Protein AF-A0A1Y1VIS2-F1 (afdb_monomer_lite)

Sequence (230 aa):
MNKYKNKSQNYINIDKCIFNKNSANVFGGAIYSTLKNNTLSNTKFLFNHALNAGGILYLYYDEFENIENSKYLYEFNVYKSNNTAGSFGNNYTSNPSQVLIENENINNISVKSGICNITELKLYSFPNRIFSLNFFMDLTKYNNIYFKNNNITVKIKECDKSEISITNYGIPHCEKPICDCTKYNETNVICSKGQNNINNYKENKCVCINGYNGETCNDMIIYDIRYLLK

Foldseek 3Di:
DDDPDPPPQDEAEAEQEEAEQAEEAAFAQAEEDQHADYEYENYEYYQGEYAADASHYEHEDDLPDDPVRDHDYHYYNYHYYNAQYHAAYRHYAYPAAAAADADDDDPDDDGRGDHYDHPDDDDFDAAQDKDKQAADDDCVPPDRHDDPCRIDIDHGHDEDPQWAFDADPNTTDTDHADADLVQADPVFWDWGAAPDSDRDRVRIDIDGHPQFDDPHRPHGDDDDCVVVPD

Organism: NCBI:txid1754191

Secondary structure (DSSP, 8-state):
------------EEES-EEES-EESSB-SSEEE--SSEEEES-EEES-EESSB-SSEEE---TTS-GGG---EEEES-EEES-EESSS-SSEEES--------SS-S----SS-------------SSEEEEEE-----TT-SS------EEEEEEPPPPTTSEEEEETTEEEEEPPP---TTS-TTSEEEE--SSS--STTTSEEEEPTTEESTTS-EE----GGGS--

Structure (mmCIF, N/CA/C/O backbone):
data_AF-A0A1Y1VIS2-F1
#
_entry.id   AF-A0A1Y1VIS2-F1
#
loop_
_atom_site.group_PDB
_atom_site.id
_atom_site.type_symbol
_atom_site.label_atom_id
_atom_site.label_alt_id
_atom_site.label_comp_id
_atom_site.label_asym_id
_atom_site.label_entity_id
_atom_site.label_seq_id
_atom_site.pdbx_PDB_ins_code
_atom_site.Cartn_x
_atom_site.Cartn_y
_atom_site.Cartn_z
_atom_site.occupancy
_atom_site.B_iso_or_equiv
_atom_site.auth_seq_id
_atom_site.auth_comp_id
_atom_site.auth_asym_id
_atom_site.auth_atom_id
_atom_site.pdbx_PDB_model_num
ATOM 1 N N . MET A 1 1 ? 9.639 42.257 -27.226 1.00 35.62 1 MET A N 1
ATOM 2 C CA . MET A 1 1 ? 9.290 41.207 -28.209 1.00 35.62 1 MET A CA 1
ATOM 3 C C . MET A 1 1 ? 9.592 39.856 -27.561 1.00 35.62 1 MET A C 1
ATOM 5 O O . MET A 1 1 ? 10.743 39.445 -27.514 1.00 35.62 1 MET A O 1
ATOM 9 N N . ASN A 1 2 ? 8.582 39.251 -26.926 1.00 35.72 2 ASN A N 1
ATOM 10 C CA . ASN A 1 2 ? 8.707 38.007 -26.157 1.00 35.72 2 ASN A CA 1
ATOM 11 C C . ASN A 1 2 ? 9.053 36.834 -27.076 1.00 35.72 2 ASN A C 1
ATOM 13 O O . ASN A 1 2 ? 8.327 36.565 -28.030 1.00 35.72 2 ASN A O 1
ATOM 17 N N . LYS A 1 3 ? 10.128 36.108 -26.764 1.00 40.56 3 LYS A N 1
ATOM 18 C CA . LYS A 1 3 ? 10.499 34.863 -27.448 1.00 40.56 3 LYS A CA 1
ATOM 19 C C . LYS A 1 3 ? 10.641 33.722 -26.438 1.00 40.56 3 LYS A C 1
ATOM 21 O O . LYS A 1 3 ? 11.640 33.012 -26.420 1.00 40.56 3 LYS A O 1
ATOM 26 N N . TYR A 1 4 ? 9.615 33.528 -25.610 1.00 45.12 4 TYR A N 1
ATOM 27 C CA . TYR A 1 4 ? 9.403 32.246 -24.942 1.00 45.12 4 TYR A CA 1
ATOM 28 C C . TYR A 1 4 ? 8.895 31.265 -26.000 1.00 45.12 4 TYR A C 1
ATOM 30 O O . TYR A 1 4 ? 7.706 31.196 -26.299 1.00 45.12 4 TYR A O 1
ATOM 38 N N . LYS A 1 5 ? 9.822 30.545 -26.637 1.00 42.88 5 LYS A N 1
ATOM 39 C CA . LYS A 1 5 ? 9.479 29.331 -27.380 1.00 42.88 5 LYS A CA 1
ATOM 40 C C . LYS A 1 5 ? 8.848 28.363 -26.377 1.00 42.88 5 LYS A C 1
ATOM 42 O O . LYS A 1 5 ? 9.546 27.887 -25.485 1.00 42.88 5 LYS A O 1
ATOM 47 N N . ASN A 1 6 ? 7.555 28.078 -26.534 1.00 43.03 6 ASN A N 1
ATOM 48 C CA . ASN A 1 6 ? 6.906 26.919 -25.927 1.00 43.03 6 ASN A CA 1
ATOM 49 C C . ASN A 1 6 ? 7.758 25.684 -26.241 1.00 43.03 6 ASN A C 1
ATOM 51 O O . ASN A 1 6 ? 7.819 25.240 -27.388 1.00 43.03 6 ASN A O 1
ATOM 55 N N . LYS A 1 7 ? 8.464 25.163 -25.236 1.00 48.06 7 LYS A N 1
ATOM 56 C CA . LYS A 1 7 ? 9.132 23.866 -25.324 1.00 48.06 7 LYS A CA 1
ATOM 57 C C . LYS A 1 7 ? 8.001 22.846 -25.443 1.00 48.06 7 LYS A C 1
ATOM 59 O O . LYS A 1 7 ? 7.231 22.693 -24.499 1.00 48.06 7 LYS A O 1
ATOM 64 N N . SER A 1 8 ? 7.837 22.228 -26.611 1.00 52.25 8 SER A N 1
ATOM 65 C CA . SER A 1 8 ? 6.853 21.164 -26.795 1.00 52.25 8 SER A CA 1
ATOM 66 C C . SER A 1 8 ? 7.101 20.090 -25.734 1.00 52.25 8 SER A C 1
ATOM 68 O O . SER A 1 8 ? 8.206 19.555 -25.623 1.00 52.25 8 SER A O 1
ATOM 70 N N . GLN A 1 9 ? 6.103 19.810 -24.898 1.00 59.16 9 GLN A N 1
ATOM 71 C CA . GLN A 1 9 ? 6.129 18.620 -24.058 1.00 59.16 9 GLN A CA 1
ATOM 72 C C . GLN A 1 9 ? 6.021 17.424 -25.005 1.00 59.16 9 GLN A C 1
ATOM 74 O O . GLN A 1 9 ? 4.966 17.190 -25.586 1.00 59.16 9 GLN A O 1
ATOM 79 N N . ASN A 1 10 ? 7.127 16.716 -25.224 1.00 69.62 10 ASN A N 1
ATOM 80 C CA . ASN A 1 10 ? 7.131 15.529 -26.068 1.00 69.62 10 ASN A CA 1
ATOM 81 C C . ASN A 1 10 ? 6.657 14.337 -25.224 1.00 69.62 10 ASN A C 1
ATOM 83 O O . ASN A 1 10 ? 7.393 13.882 -24.345 1.00 69.62 10 ASN A O 1
ATOM 87 N N . TYR A 1 11 ? 5.441 13.866 -25.503 1.00 77.31 11 TYR A N 1
ATOM 88 C CA . TYR A 1 11 ? 4.818 12.689 -24.898 1.00 77.31 11 TYR A CA 1
ATOM 89 C C . TYR A 1 11 ? 4.307 11.730 -25.972 1.00 77.31 11 TYR A C 1
ATOM 91 O O . TYR A 1 11 ? 4.032 12.134 -27.102 1.00 77.31 11 TYR A O 1
ATOM 99 N N . ILE A 1 12 ? 4.168 10.455 -25.613 1.00 80.88 12 ILE A N 1
ATOM 100 C CA . ILE A 1 12 ? 3.443 9.466 -26.413 1.00 80.88 12 ILE A CA 1
ATOM 101 C C . ILE A 1 12 ? 2.037 9.328 -25.841 1.00 80.88 12 ILE A C 1
ATOM 103 O O . ILE A 1 12 ? 1.896 9.055 -24.654 1.00 80.88 12 ILE A O 1
ATOM 107 N N . ASN A 1 13 ? 1.016 9.466 -26.686 1.00 87.56 13 ASN A N 1
ATOM 108 C CA . ASN A 1 13 ? -0.357 9.103 -26.352 1.00 87.56 13 ASN A CA 1
ATOM 109 C C . ASN A 1 13 ? -0.831 7.991 -27.290 1.00 87.56 13 ASN A C 1
ATOM 111 O O . ASN A 1 13 ? -0.906 8.196 -28.500 1.00 87.56 13 ASN A O 1
ATOM 115 N N . ILE A 1 14 ? -1.121 6.819 -26.734 1.00 88.62 14 ILE A N 1
ATOM 116 C CA . ILE A 1 14 ? -1.604 5.650 -27.470 1.00 88.62 14 ILE A CA 1
ATOM 117 C C . ILE A 1 14 ? -3.003 5.337 -26.960 1.00 88.62 14 ILE A C 1
ATOM 119 O O . ILE A 1 14 ? -3.159 4.919 -25.817 1.00 88.62 14 ILE A O 1
ATOM 123 N N . ASP A 1 15 ? -4.006 5.506 -27.817 1.00 95.25 15 ASP A N 1
ATOM 124 C CA . ASP A 1 15 ? -5.397 5.166 -27.525 1.00 95.25 15 ASP A CA 1
ATOM 125 C C . ASP A 1 15 ? -5.901 4.107 -28.512 1.00 95.25 15 ASP A C 1
ATOM 127 O O . ASP A 1 15 ? -5.659 4.215 -29.715 1.00 95.25 15 ASP A O 1
ATOM 131 N N . LYS A 1 16 ? -6.636 3.105 -28.016 1.00 96.62 16 LYS A N 1
ATOM 132 C CA . LYS A 1 16 ? -7.354 2.106 -28.838 1.00 96.62 16 LYS A CA 1
ATOM 133 C C . LYS A 1 16 ? -6.463 1.299 -29.792 1.00 96.62 16 LYS A C 1
ATOM 135 O O . LYS A 1 16 ? -6.869 0.980 -30.909 1.00 96.62 16 LYS A O 1
ATOM 140 N N . CYS A 1 17 ? -5.262 0.924 -29.358 1.00 95.81 17 CYS A N 1
ATOM 141 C CA . CYS A 1 17 ? -4.339 0.123 -30.166 1.00 95.81 17 CYS A CA 1
ATOM 142 C C . CYS A 1 17 ? -4.295 -1.357 -29.748 1.00 95.81 17 CYS A C 1
ATOM 144 O O . CYS A 1 17 ? -4.666 -1.734 -28.635 1.00 95.81 17 CYS A O 1
ATOM 146 N N . ILE A 1 18 ? -3.793 -2.216 -30.641 1.00 96.50 18 ILE A N 1
ATOM 147 C CA . ILE A 1 18 ? -3.458 -3.614 -30.341 1.00 96.50 18 ILE A CA 1
ATOM 148 C C . ILE A 1 18 ? -2.035 -3.888 -30.838 1.00 96.50 18 ILE A C 1
ATOM 150 O O . ILE A 1 18 ? -1.777 -3.853 -32.036 1.00 96.50 18 ILE A O 1
ATOM 154 N N . PHE A 1 19 ? -1.130 -4.202 -29.916 1.00 96.06 19 PHE A N 1
ATOM 155 C CA . PHE A 1 19 ? 0.246 -4.611 -30.182 1.00 96.06 19 PHE A CA 1
ATOM 156 C C . PHE A 1 19 ? 0.366 -6.112 -29.937 1.00 96.06 19 PHE A C 1
ATOM 158 O O . PHE A 1 19 ? 0.271 -6.566 -28.795 1.00 96.06 19 PHE A O 1
ATOM 165 N N . ASN A 1 20 ? 0.546 -6.889 -31.002 1.00 97.12 20 ASN A N 1
ATOM 166 C CA . ASN A 1 20 ? 0.530 -8.345 -30.946 1.00 97.12 20 ASN A CA 1
ATOM 167 C C . ASN A 1 20 ? 1.806 -8.934 -31.554 1.00 97.12 20 ASN A C 1
ATOM 169 O O . ASN A 1 20 ? 2.106 -8.644 -32.709 1.00 97.12 20 ASN A O 1
ATOM 173 N N . LYS A 1 21 ? 2.502 -9.797 -30.805 1.00 97.00 21 LYS A N 1
ATOM 174 C CA . LYS A 1 21 ? 3.696 -10.538 -31.251 1.00 97.00 21 LYS A CA 1
ATOM 175 C C . LYS A 1 21 ? 4.834 -9.657 -31.782 1.00 97.00 21 LYS A C 1
ATOM 177 O O . LYS A 1 21 ? 5.578 -10.081 -32.664 1.00 97.00 21 LYS A O 1
ATOM 182 N N . ASN A 1 22 ? 4.989 -8.444 -31.257 1.00 96.44 22 ASN A N 1
ATOM 183 C CA . ASN A 1 22 ? 6.149 -7.620 -31.587 1.00 96.44 22 ASN A CA 1
ATOM 184 C C . ASN A 1 22 ? 7.388 -8.153 -30.861 1.00 96.44 22 ASN A C 1
ATOM 186 O O . ASN A 1 22 ? 7.280 -8.692 -29.757 1.00 96.44 22 ASN A O 1
ATOM 190 N N . SER A 1 23 ? 8.561 -8.021 -31.478 1.00 95.31 23 SER A N 1
ATOM 191 C CA . SER A 1 23 ? 9.808 -8.468 -30.871 1.00 95.31 23 SER A CA 1
ATOM 192 C C . SER A 1 23 ? 10.949 -7.483 -31.090 1.00 95.31 23 SER A C 1
ATOM 194 O O . SER A 1 23 ? 11.099 -6.936 -32.181 1.00 95.31 23 SER A O 1
ATOM 196 N N . ALA A 1 24 ? 11.766 -7.286 -30.056 1.00 94.12 24 ALA A N 1
ATOM 197 C CA . ALA A 1 24 ? 12.969 -6.470 -30.099 1.00 94.12 24 ALA A CA 1
ATOM 198 C C . ALA A 1 24 ? 14.191 -7.249 -29.594 1.00 94.12 24 ALA A C 1
ATOM 200 O O . ALA A 1 24 ? 14.143 -7.949 -28.581 1.00 94.12 24 ALA A O 1
ATOM 201 N N . ASN A 1 25 ? 15.334 -7.045 -30.251 1.00 91.12 25 ASN A N 1
ATOM 202 C CA . ASN A 1 25 ? 16.592 -7.696 -29.874 1.00 91.12 25 ASN A CA 1
ATOM 203 C C . ASN A 1 25 ? 17.214 -7.155 -28.584 1.00 91.12 25 ASN A C 1
ATOM 205 O O . ASN A 1 25 ? 18.200 -7.700 -28.107 1.00 91.12 25 ASN A O 1
ATOM 209 N N . VAL A 1 26 ? 16.720 -6.042 -28.049 1.00 86.12 26 VAL A N 1
ATOM 210 C CA . VAL A 1 26 ? 17.331 -5.435 -26.864 1.00 86.12 26 VAL A CA 1
ATOM 211 C C . VAL A 1 26 ? 16.237 -4.965 -25.919 1.00 86.12 26 VAL A C 1
ATOM 213 O O . VAL A 1 26 ? 16.031 -5.568 -24.866 1.00 86.12 26 VAL A O 1
ATOM 216 N N . PHE A 1 27 ? 15.479 -3.943 -26.307 1.00 88.62 27 PHE A N 1
ATOM 217 C CA . PHE A 1 27 ? 14.582 -3.236 -25.403 1.00 88.62 27 PHE A CA 1
ATOM 218 C C . PHE A 1 27 ? 13.228 -2.946 -26.037 1.00 88.62 27 PHE A C 1
ATOM 220 O O . PHE A 1 27 ? 13.175 -2.617 -27.218 1.00 88.62 27 PHE A O 1
ATOM 227 N N . GLY A 1 28 ? 12.163 -2.988 -25.232 1.00 85.94 28 GLY A N 1
ATOM 228 C CA . GLY A 1 28 ? 10.864 -2.447 -25.626 1.00 85.94 28 GLY A CA 1
ATOM 229 C C . GLY A 1 28 ? 10.196 -3.278 -26.711 1.00 85.94 28 GLY A C 1
ATOM 230 O O . GLY A 1 28 ? 10.039 -2.808 -27.833 1.00 85.94 28 GLY A O 1
ATOM 231 N N . GLY A 1 29 ? 9.817 -4.514 -26.378 1.00 91.56 29 GLY A N 1
ATOM 232 C CA . GLY A 1 29 ? 9.327 -5.504 -27.338 1.00 91.56 29 GLY A CA 1
ATOM 233 C C . GLY A 1 29 ? 8.152 -5.019 -28.186 1.00 91.56 29 GLY A C 1
ATOM 234 O O . GLY A 1 29 ? 8.047 -5.426 -29.335 1.00 91.56 29 GLY A O 1
ATOM 235 N N . ALA A 1 30 ? 7.324 -4.107 -27.666 1.00 92.50 30 ALA A N 1
ATOM 236 C CA . ALA A 1 30 ? 6.351 -3.345 -28.449 1.00 92.50 30 ALA A CA 1
ATOM 237 C C . ALA A 1 30 ? 6.742 -1.866 -28.624 1.00 92.50 30 ALA A C 1
ATOM 239 O O . ALA A 1 30 ? 6.514 -1.294 -29.687 1.00 92.50 30 ALA A O 1
ATOM 240 N N . ILE A 1 31 ? 7.270 -1.222 -27.580 1.00 89.88 31 ILE A N 1
ATOM 241 C CA . ILE A 1 31 ? 7.530 0.218 -27.551 1.00 89.88 31 ILE A CA 1
ATOM 242 C C . ILE A 1 31 ? 8.876 0.489 -26.873 1.00 89.88 31 ILE A C 1
ATOM 244 O O . ILE A 1 31 ? 9.104 0.108 -25.727 1.00 89.88 31 ILE A O 1
ATOM 248 N N . TYR A 1 32 ? 9.739 1.246 -27.544 1.00 87.94 32 TYR A N 1
ATOM 249 C CA . TYR A 1 32 ? 10.900 1.900 -26.943 1.00 87.94 32 TYR A CA 1
ATOM 250 C C . TYR A 1 32 ? 10.682 3.411 -26.994 1.00 87.94 32 TYR A C 1
ATOM 252 O O . TYR A 1 32 ? 10.393 3.958 -28.058 1.00 87.94 32 TYR A O 1
ATOM 260 N N . SER A 1 33 ? 10.804 4.096 -25.856 1.00 80.94 33 SER A N 1
ATOM 261 C CA . SER A 1 33 ? 10.608 5.544 -25.797 1.00 80.94 33 SER A CA 1
ATOM 262 C C . SER A 1 33 ? 11.637 6.241 -24.916 1.00 80.94 33 SER A C 1
ATOM 264 O O . SER A 1 33 ? 11.998 5.780 -23.833 1.00 80.94 33 SER A O 1
ATOM 266 N N . THR A 1 34 ? 12.073 7.408 -25.385 1.00 79.25 34 THR A N 1
ATOM 267 C CA . THR A 1 34 ? 12.876 8.379 -24.634 1.00 79.25 34 THR A CA 1
ATOM 268 C C . THR A 1 34 ? 12.029 9.566 -24.149 1.00 79.25 34 THR A C 1
ATOM 270 O O . THR A 1 34 ? 12.570 10.467 -23.508 1.00 79.25 34 THR A O 1
ATOM 273 N N . LEU A 1 35 ? 10.720 9.579 -24.431 1.00 76.19 35 LEU A N 1
ATOM 274 C CA . LEU A 1 35 ? 9.800 10.693 -24.171 1.00 76.19 35 LEU A CA 1
ATOM 275 C C . LEU A 1 35 ? 9.194 10.655 -22.754 1.00 76.19 35 LEU A C 1
ATOM 277 O O . LEU A 1 35 ? 9.198 9.614 -22.091 1.00 76.19 35 LEU A O 1
ATOM 281 N N . LYS A 1 36 ? 8.678 11.800 -22.282 1.00 74.25 36 LYS A N 1
ATOM 282 C CA . LYS A 1 36 ? 8.129 11.996 -20.922 1.00 74.25 36 LYS A CA 1
ATOM 283 C C . LYS A 1 36 ? 6.597 11.972 -20.936 1.00 74.25 36 LYS A C 1
ATOM 285 O O . LYS A 1 36 ? 5.995 12.227 -21.968 1.00 74.25 36 LYS A O 1
ATOM 290 N N . ASN A 1 37 ? 5.978 11.735 -19.777 1.00 72.62 37 ASN A N 1
ATOM 291 C CA . ASN A 1 37 ? 4.524 11.845 -19.564 1.00 72.62 37 ASN A CA 1
ATOM 292 C C . ASN A 1 37 ? 3.678 11.042 -20.567 1.00 72.62 37 ASN A C 1
ATOM 294 O O . ASN A 1 37 ? 2.738 11.567 -21.156 1.00 72.62 37 ASN A O 1
ATOM 298 N N . ASN A 1 38 ? 4.027 9.776 -20.782 1.00 77.19 38 ASN A N 1
ATOM 299 C CA . ASN A 1 38 ? 3.358 8.939 -21.773 1.00 77.19 38 ASN A CA 1
ATOM 300 C C . ASN A 1 38 ? 2.004 8.436 -21.241 1.00 77.19 38 ASN A C 1
ATOM 302 O O . ASN A 1 38 ? 1.873 8.126 -20.056 1.00 77.19 38 ASN A O 1
ATOM 306 N N . THR A 1 39 ? 1.009 8.311 -22.114 1.00 82.69 39 THR A N 1
ATOM 307 C CA . THR A 1 39 ? -0.341 7.830 -21.796 1.00 82.69 39 THR A CA 1
ATOM 308 C C . THR A 1 39 ? -0.709 6.642 -22.684 1.00 82.69 39 THR A C 1
ATOM 310 O O . THR A 1 39 ? -0.539 6.685 -23.902 1.00 82.69 39 THR A O 1
ATOM 313 N N . LEU A 1 40 ? -1.224 5.573 -22.074 1.00 84.81 40 LEU A N 1
ATOM 314 C CA . LEU A 1 40 ? -1.789 4.408 -22.756 1.00 84.81 40 LEU A CA 1
ATOM 315 C C . LEU A 1 40 ? -3.255 4.267 -22.346 1.00 84.81 40 LEU A C 1
ATOM 317 O O . LEU A 1 40 ? -3.551 4.064 -21.167 1.00 84.81 40 LEU A O 1
ATOM 321 N N . SER A 1 41 ? -4.177 4.329 -23.299 1.00 90.31 41 SER A N 1
ATOM 322 C CA . SER A 1 41 ? -5.599 4.135 -23.043 1.00 90.31 41 SER A CA 1
ATOM 323 C C . SER A 1 41 ? -6.231 3.106 -23.974 1.00 90.31 41 SER A C 1
ATOM 325 O O . SER A 1 41 ? -5.880 2.995 -25.147 1.00 90.31 41 SER A O 1
ATOM 327 N N . ASN A 1 42 ? -7.159 2.305 -23.447 1.00 93.19 42 ASN A N 1
ATOM 328 C CA . ASN A 1 42 ? -7.988 1.373 -24.225 1.00 93.19 42 ASN A CA 1
ATOM 329 C C . ASN A 1 42 ? -7.188 0.431 -25.150 1.00 93.19 42 ASN A C 1
ATOM 331 O O . ASN A 1 42 ? -7.632 0.109 -26.249 1.00 93.19 42 ASN A O 1
ATOM 335 N N . THR A 1 43 ? -5.989 0.021 -24.736 1.00 91.69 43 THR A N 1
ATOM 336 C CA . THR A 1 43 ? -4.997 -0.635 -25.606 1.00 91.69 43 THR A CA 1
ATOM 337 C C . THR A 1 43 ? -4.695 -2.060 -25.143 1.00 91.69 43 THR A C 1
ATOM 339 O O . THR A 1 43 ? -4.777 -2.367 -23.954 1.00 91.69 43 THR A O 1
ATOM 342 N N . LYS A 1 44 ? -4.339 -2.956 -26.072 1.00 94.62 44 LYS A N 1
ATOM 343 C CA . LYS A 1 44 ? -3.981 -4.355 -25.779 1.00 94.62 44 LYS A CA 1
ATOM 344 C C . LYS A 1 44 ? -2.545 -4.677 -26.197 1.00 94.62 44 LYS A C 1
ATOM 346 O O . LYS A 1 44 ? -2.153 -4.368 -27.315 1.00 94.62 44 LYS A O 1
ATOM 351 N N . PHE A 1 45 ? -1.804 -5.376 -25.341 1.00 95.06 45 PHE A N 1
ATOM 352 C CA . PHE A 1 45 ? -0.450 -5.873 -25.593 1.00 95.06 45 PHE A CA 1
ATOM 353 C C . PHE A 1 45 ? -0.396 -7.389 -25.405 1.00 95.06 45 PHE A C 1
ATOM 355 O O . PHE A 1 45 ? -0.539 -7.890 -24.287 1.00 95.06 45 PHE A O 1
ATOM 362 N N . LEU A 1 46 ? -0.202 -8.120 -26.496 1.00 94.88 46 LEU A N 1
ATOM 363 C CA . LEU A 1 46 ? -0.279 -9.574 -26.544 1.00 94.88 46 LEU A CA 1
ATOM 364 C C . LEU A 1 46 ? 1.030 -10.155 -27.086 1.00 94.88 46 LEU A C 1
ATOM 366 O O . LEU A 1 46 ? 1.453 -9.795 -28.179 1.00 94.88 46 LEU A O 1
ATOM 370 N N . PHE A 1 47 ? 1.643 -11.091 -26.364 1.00 96.06 47 PHE A N 1
ATOM 371 C CA . PHE A 1 47 ? 2.774 -11.892 -26.852 1.00 96.06 47 PHE A CA 1
ATOM 372 C C . PHE A 1 47 ? 4.006 -11.093 -27.318 1.00 96.06 47 PHE A C 1
ATOM 374 O O . PHE A 1 47 ? 4.740 -11.560 -28.185 1.00 96.06 47 PHE A O 1
ATOM 381 N N . ASN A 1 48 ? 4.233 -9.887 -26.794 1.00 95.19 48 ASN A N 1
ATOM 382 C CA . ASN A 1 48 ? 5.387 -9.074 -27.182 1.00 95.19 48 ASN A CA 1
ATOM 383 C C . ASN A 1 48 ? 6.664 -9.525 -26.445 1.00 95.19 48 ASN A C 1
ATOM 385 O O . ASN A 1 48 ? 6.602 -9.984 -25.304 1.00 95.19 48 ASN A O 1
ATOM 389 N N . HIS A 1 49 ? 7.828 -9.419 -27.082 1.00 94.19 49 HIS A N 1
ATOM 390 C CA . HIS A 1 49 ? 9.076 -9.987 -26.567 1.00 94.19 49 HIS A CA 1
ATOM 391 C C . HIS A 1 49 ? 10.268 -9.036 -26.706 1.00 94.19 49 HIS A C 1
ATOM 393 O O . HIS A 1 49 ? 10.492 -8.472 -27.771 1.00 94.19 49 HIS A O 1
ATOM 399 N N . ALA A 1 50 ? 11.095 -8.912 -25.671 1.00 93.31 50 ALA A N 1
ATOM 400 C CA . ALA A 1 50 ? 12.399 -8.255 -25.768 1.00 93.31 50 ALA A CA 1
ATOM 401 C C . ALA A 1 50 ? 13.505 -9.173 -25.245 1.00 93.31 50 ALA A C 1
ATOM 403 O O . ALA A 1 50 ? 13.349 -9.751 -24.175 1.00 93.31 50 ALA A O 1
ATOM 404 N N . LEU A 1 51 ? 14.652 -9.273 -25.923 1.00 89.12 51 LEU A N 1
ATOM 405 C CA . LEU A 1 51 ? 15.735 -10.131 -25.416 1.00 89.12 51 LEU A CA 1
ATOM 406 C C . LEU A 1 51 ? 16.244 -9.674 -24.041 1.00 89.12 51 LEU A C 1
ATOM 408 O O . LEU A 1 51 ? 16.419 -10.516 -23.165 1.00 89.12 51 LEU A O 1
ATOM 412 N N . ASN A 1 52 ? 16.418 -8.366 -23.799 1.00 84.94 52 ASN A N 1
ATOM 413 C CA . ASN A 1 52 ? 16.992 -7.895 -22.532 1.00 84.94 52 ASN A CA 1
ATOM 414 C C . ASN A 1 52 ? 15.922 -7.388 -21.561 1.00 84.94 52 ASN A C 1
ATOM 416 O O . ASN A 1 52 ? 15.864 -7.849 -20.416 1.00 84.94 52 ASN A O 1
ATOM 420 N N . ALA A 1 53 ? 15.093 -6.421 -21.971 1.00 83.50 53 ALA A N 1
ATOM 421 C CA . ALA A 1 53 ? 14.188 -5.751 -21.036 1.00 83.50 53 ALA A CA 1
ATOM 422 C C . ALA A 1 53 ? 12.935 -5.147 -21.685 1.00 83.50 53 ALA A C 1
ATOM 424 O O . ALA A 1 53 ? 12.991 -4.612 -22.792 1.00 83.50 53 ALA A O 1
ATOM 425 N N . GLY A 1 54 ? 11.823 -5.141 -20.942 1.00 83.88 54 GLY A N 1
ATOM 426 C CA . GLY A 1 54 ? 10.608 -4.422 -21.322 1.00 83.88 54 GLY A CA 1
ATOM 427 C C . GLY A 1 54 ? 9.904 -5.093 -22.482 1.00 83.88 54 GLY A C 1
ATOM 428 O O . GLY A 1 54 ? 9.827 -4.518 -23.561 1.00 83.88 54 GLY A O 1
ATOM 429 N N . GLY A 1 55 ? 9.400 -6.310 -22.277 1.00 86.88 55 GLY A N 1
ATOM 430 C CA . GLY A 1 55 ? 8.715 -7.075 -23.322 1.00 86.88 55 GLY A CA 1
ATOM 431 C C . GLY A 1 55 ? 7.532 -6.337 -23.947 1.00 86.88 55 GLY A C 1
ATOM 432 O O . GLY A 1 55 ? 7.237 -6.568 -25.113 1.00 86.88 55 GLY A O 1
ATOM 433 N N . ILE A 1 56 ? 6.912 -5.390 -23.233 1.00 90.38 56 ILE A N 1
ATOM 434 C CA . ILE A 1 56 ? 6.029 -4.378 -23.828 1.00 90.38 56 ILE A CA 1
ATOM 435 C C . ILE A 1 56 ? 6.793 -3.077 -24.053 1.00 90.38 56 ILE A C 1
ATOM 437 O O . ILE A 1 56 ? 6.991 -2.678 -25.195 1.00 90.38 56 ILE A O 1
ATOM 441 N N . LEU A 1 57 ? 7.183 -2.398 -22.974 1.00 85.94 57 LEU A N 1
ATOM 442 C CA . LEU A 1 57 ? 7.657 -1.017 -23.018 1.00 85.94 57 LEU A CA 1
ATOM 443 C C . LEU A 1 57 ? 8.998 -0.867 -22.300 1.00 85.94 57 LEU A C 1
ATOM 445 O O . LEU A 1 57 ? 9.135 -1.285 -21.149 1.00 85.94 57 LEU A O 1
ATOM 449 N N . TYR A 1 58 ? 9.940 -0.197 -22.966 1.00 84.69 58 TYR A N 1
ATOM 450 C CA . TYR A 1 58 ? 11.176 0.313 -22.377 1.00 84.69 58 TYR A CA 1
ATOM 451 C C . TYR A 1 58 ? 11.177 1.843 -22.372 1.00 84.69 58 TYR A C 1
ATOM 453 O O . TYR A 1 58 ? 11.116 2.470 -23.434 1.00 84.69 58 TYR A O 1
ATOM 461 N N . LEU A 1 59 ? 11.277 2.439 -21.181 1.00 76.69 59 LEU A N 1
ATOM 462 C CA . LEU A 1 59 ? 11.485 3.876 -21.000 1.00 76.69 59 LEU A CA 1
ATOM 463 C C . LEU A 1 59 ? 12.956 4.144 -20.670 1.00 76.69 59 LEU A C 1
ATOM 465 O O . LEU A 1 59 ? 13.414 3.884 -19.556 1.00 76.69 59 LEU A O 1
ATOM 469 N N . TYR A 1 60 ? 13.694 4.680 -21.642 1.00 73.50 60 TYR A N 1
ATOM 470 C CA . TYR A 1 60 ? 15.094 5.057 -21.444 1.00 73.50 60 TYR A CA 1
ATOM 471 C C . TYR A 1 60 ? 15.184 6.227 -20.474 1.00 73.50 60 TYR A C 1
ATOM 473 O O . TYR A 1 60 ? 14.495 7.221 -20.682 1.00 73.50 60 TYR A O 1
ATOM 481 N N . TYR A 1 61 ? 16.035 6.146 -19.453 1.00 65.75 61 TYR A N 1
ATOM 482 C CA . TYR A 1 61 ? 16.329 7.254 -18.540 1.00 65.75 61 TYR A CA 1
ATOM 483 C C . TYR A 1 61 ? 17.738 7.775 -18.820 1.00 65.75 61 TYR A C 1
ATOM 485 O O . TYR A 1 61 ? 18.665 6.976 -18.921 1.00 65.75 61 TYR A O 1
ATOM 493 N N . ASP A 1 62 ? 17.884 9.094 -18.947 1.00 60.91 62 ASP A N 1
ATOM 494 C CA . ASP A 1 62 ? 19.194 9.738 -19.029 1.00 60.91 62 ASP A CA 1
ATOM 495 C C . ASP A 1 62 ? 19.602 10.166 -17.614 1.00 60.91 62 ASP A C 1
ATOM 497 O O . ASP A 1 62 ? 18.886 10.932 -16.966 1.00 60.91 62 ASP A O 1
ATOM 501 N N . GLU A 1 63 ? 20.722 9.637 -17.122 1.00 54.31 63 GLU A N 1
ATOM 502 C CA . GLU A 1 63 ? 21.207 9.834 -15.750 1.00 54.31 63 GLU A CA 1
ATOM 503 C C . GLU A 1 63 ? 21.509 11.305 -15.416 1.00 54.31 63 GLU A C 1
ATOM 505 O O . GLU A 1 63 ? 21.572 11.664 -14.242 1.00 54.31 63 GLU A O 1
ATOM 510 N N . PHE A 1 64 ? 21.627 12.169 -16.431 1.00 57.78 64 PHE A N 1
ATOM 511 C CA . PHE A 1 64 ? 21.858 13.606 -16.271 1.00 57.78 64 PHE A CA 1
ATOM 512 C C . PHE A 1 64 ? 20.569 14.449 -16.199 1.00 57.78 64 PHE A C 1
ATOM 514 O O . PHE A 1 64 ? 20.644 15.671 -16.039 1.00 57.78 64 PHE A O 1
ATOM 521 N N . GLU A 1 65 ? 19.375 13.849 -16.307 1.00 54.31 65 GLU A N 1
ATOM 522 C CA . GLU A 1 65 ? 18.114 14.575 -16.108 1.00 54.31 65 GLU A CA 1
ATOM 523 C C . GLU A 1 65 ? 17.768 14.717 -14.611 1.00 54.31 65 GLU A C 1
ATOM 525 O O . GLU A 1 65 ? 17.665 13.737 -13.876 1.00 54.31 65 GLU A O 1
ATOM 530 N N . ASN A 1 66 ? 17.541 15.959 -14.154 1.00 49.72 66 ASN A N 1
ATOM 531 C CA . ASN A 1 66 ? 17.056 16.262 -12.796 1.00 49.72 66 ASN A CA 1
ATOM 532 C C . ASN A 1 66 ? 15.740 15.519 -12.476 1.00 49.72 66 ASN A C 1
ATOM 534 O O . ASN A 1 66 ? 14.884 15.391 -13.341 1.00 49.72 66 ASN A O 1
ATOM 538 N N . ILE A 1 67 ? 15.513 15.134 -11.216 1.00 49.41 67 ILE A N 1
ATOM 539 C CA . ILE A 1 67 ? 14.357 14.327 -10.748 1.00 49.41 67 ILE A CA 1
ATOM 540 C C . ILE A 1 67 ? 12.977 14.908 -11.134 1.00 49.41 67 ILE A C 1
ATOM 542 O O . ILE A 1 67 ? 12.032 14.155 -11.389 1.00 49.41 67 ILE A O 1
ATOM 546 N N . GLU A 1 68 ? 12.855 16.236 -11.246 1.00 49.31 68 GLU A N 1
ATOM 547 C CA . GLU A 1 68 ? 11.641 16.921 -11.734 1.00 49.31 68 GLU A CA 1
ATOM 548 C C . GLU A 1 68 ? 11.272 16.559 -13.189 1.00 49.31 68 GLU A C 1
ATOM 550 O O . GLU A 1 68 ? 10.162 16.827 -13.638 1.00 49.31 68 GLU A O 1
ATOM 555 N N . ASN A 1 69 ? 12.181 15.911 -13.921 1.00 50.25 69 ASN A N 1
ATOM 556 C CA . ASN A 1 69 ? 12.027 15.455 -15.300 1.00 50.25 69 ASN A CA 1
ATOM 557 C C . ASN A 1 69 ? 11.766 13.944 -15.435 1.00 50.25 69 ASN A C 1
ATOM 559 O O . ASN A 1 69 ? 11.921 13.391 -16.525 1.00 50.25 69 ASN A O 1
ATOM 563 N N . SER A 1 70 ? 11.373 13.274 -14.354 1.00 54.50 70 SER A N 1
ATOM 564 C CA . SER A 1 70 ? 11.059 11.840 -14.346 1.00 54.50 70 SER A CA 1
ATOM 565 C C . SER A 1 70 ? 10.042 11.444 -15.433 1.00 54.50 70 SER A C 1
ATOM 567 O O . SER A 1 70 ? 9.106 12.176 -15.761 1.00 54.50 70 SER A O 1
ATOM 569 N N . LYS A 1 71 ? 10.246 10.265 -16.038 1.00 64.88 71 LYS A N 1
ATOM 570 C CA . LYS A 1 71 ? 9.400 9.731 -17.118 1.00 64.88 71 LYS A CA 1
ATOM 571 C C . LYS A 1 71 ? 8.229 8.959 -16.522 1.00 64.88 71 LYS A C 1
ATOM 573 O O . LYS A 1 71 ? 8.394 7.829 -16.079 1.00 64.88 71 LYS A O 1
ATOM 578 N N . TYR A 1 72 ? 7.051 9.575 -16.531 1.00 63.62 72 TYR A N 1
ATOM 579 C CA . TYR A 1 72 ? 5.808 8.955 -16.071 1.00 63.62 72 TYR A CA 1
ATOM 580 C C . TYR A 1 72 ? 5.092 8.192 -17.195 1.00 63.62 72 TYR A C 1
ATOM 582 O O . TYR A 1 72 ? 5.161 8.583 -18.366 1.00 63.62 72 TYR A O 1
ATOM 590 N N . LEU A 1 73 ? 4.383 7.126 -16.814 1.00 72.19 73 LEU A N 1
ATOM 591 C CA . LEU A 1 73 ? 3.460 6.369 -17.657 1.00 72.19 73 LEU A CA 1
ATOM 592 C C . LEU A 1 73 ? 2.092 6.312 -16.971 1.00 72.19 73 LEU A C 1
ATOM 594 O O . LEU A 1 73 ? 1.989 5.797 -15.860 1.00 72.19 73 LEU A O 1
ATOM 598 N N . TYR A 1 74 ? 1.053 6.801 -17.642 1.00 75.88 74 TYR A N 1
ATOM 599 C CA . TYR A 1 74 ? -0.332 6.684 -17.188 1.00 75.88 74 TYR A CA 1
ATOM 600 C C . TYR A 1 74 ? -1.069 5.643 -18.024 1.00 75.88 74 TYR A C 1
ATOM 602 O O . TYR A 1 74 ? -0.999 5.672 -19.252 1.00 75.88 74 TYR A O 1
ATOM 610 N N . GLU A 1 75 ? -1.798 4.742 -17.369 1.00 80.69 75 GLU A N 1
ATOM 611 C CA . GLU A 1 75 ? -2.530 3.668 -18.037 1.00 80.69 75 GLU A CA 1
ATOM 612 C C . GLU A 1 75 ? -4.009 3.679 -17.651 1.00 80.69 75 GLU A C 1
ATOM 614 O O . GLU A 1 75 ? -4.354 3.691 -16.471 1.00 80.69 75 GLU A O 1
ATOM 619 N N . PHE A 1 76 ? -4.888 3.626 -18.650 1.00 81.69 76 PHE A N 1
ATOM 620 C CA . PHE A 1 76 ? -6.332 3.522 -18.461 1.00 81.69 76 PHE A CA 1
ATOM 621 C C . PHE A 1 76 ? -6.899 2.425 -19.363 1.00 81.69 76 PHE A C 1
ATOM 623 O O . PHE A 1 76 ? -6.807 2.515 -20.583 1.00 81.69 76 PHE A O 1
ATOM 630 N N . ASN A 1 77 ? -7.508 1.384 -18.791 1.00 88.88 77 ASN A N 1
ATOM 631 C CA . ASN A 1 77 ? -8.075 0.271 -19.565 1.00 88.88 77 ASN A CA 1
ATOM 632 C C . ASN A 1 77 ? -7.049 -0.381 -20.530 1.00 88.88 77 ASN A C 1
ATOM 634 O O . ASN A 1 77 ? -7.252 -0.438 -21.744 1.00 88.88 77 ASN A O 1
ATOM 638 N N . VAL A 1 78 ? -5.910 -0.836 -19.992 1.00 86.75 78 VAL A N 1
ATOM 639 C CA . VAL A 1 78 ? -4.835 -1.485 -20.766 1.00 86.75 78 VAL A CA 1
ATOM 640 C C . VAL A 1 78 ? -4.771 -2.978 -20.447 1.00 86.75 78 VAL A C 1
ATOM 642 O O . VAL A 1 78 ? -4.565 -3.363 -19.297 1.00 86.75 78 VAL A O 1
ATOM 645 N N . TYR A 1 79 ? -4.892 -3.828 -21.467 1.00 89.12 79 TYR A N 1
ATOM 646 C CA . TYR A 1 79 ? -4.822 -5.287 -21.330 1.00 89.12 79 TYR A CA 1
ATOM 647 C C . TYR A 1 79 ? -3.451 -5.829 -21.750 1.00 89.12 79 TYR A C 1
ATOM 649 O O . TYR A 1 79 ? -2.930 -5.444 -22.795 1.00 89.12 79 TYR A O 1
ATOM 657 N N . LYS A 1 80 ? -2.867 -6.745 -20.966 1.00 91.88 80 LYS A N 1
ATOM 658 C CA . LYS A 1 80 ? -1.502 -7.262 -21.170 1.00 91.88 80 LYS A CA 1
ATOM 659 C C . LYS A 1 80 ? -1.494 -8.773 -20.971 1.00 91.88 80 LYS A C 1
ATOM 661 O O . LYS A 1 80 ? -1.910 -9.242 -19.9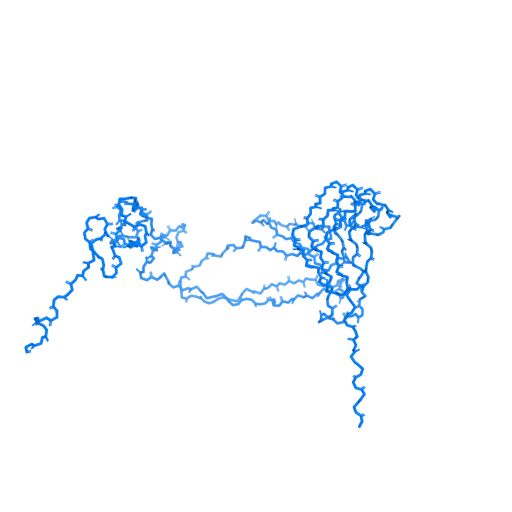17 1.00 91.88 80 LYS A O 1
ATOM 666 N N . SER A 1 81 ? -1.018 -9.532 -21.954 1.00 92.81 81 SER A N 1
ATOM 667 C CA . SER A 1 81 ? -0.932 -10.991 -21.857 1.00 92.81 81 SER A CA 1
ATOM 668 C C . SER A 1 81 ? 0.301 -11.535 -22.575 1.00 92.81 81 SER A C 1
ATOM 670 O O . SER A 1 81 ? 0.579 -11.152 -23.709 1.00 92.81 81 SER A O 1
ATOM 672 N N . ASN A 1 82 ? 1.031 -12.438 -21.913 1.00 92.25 82 ASN A N 1
ATOM 673 C CA . ASN A 1 82 ? 2.181 -13.173 -22.455 1.00 92.25 82 ASN A CA 1
ATOM 674 C C . ASN A 1 82 ? 3.319 -12.317 -23.031 1.00 92.25 82 ASN A C 1
ATOM 676 O O . ASN A 1 82 ? 4.012 -12.749 -23.948 1.00 92.25 82 ASN A O 1
ATOM 680 N N . ASN A 1 83 ? 3.546 -11.119 -22.492 1.00 89.50 83 ASN A N 1
ATOM 681 C CA . ASN A 1 83 ? 4.701 -10.312 -22.879 1.00 89.50 83 ASN A CA 1
ATOM 682 C C . ASN A 1 83 ? 5.919 -10.686 -22.018 1.00 89.50 83 ASN A C 1
ATOM 684 O O . ASN A 1 83 ? 5.772 -10.878 -20.811 1.00 89.50 83 ASN A O 1
ATOM 688 N N . THR A 1 84 ? 7.101 -10.833 -22.617 1.00 90.56 84 THR A N 1
ATOM 689 C CA . THR A 1 84 ? 8.278 -11.439 -21.962 1.00 90.56 84 THR A CA 1
ATOM 690 C C . THR A 1 84 ? 9.562 -10.656 -22.213 1.00 90.56 84 THR A C 1
ATOM 692 O O . THR A 1 84 ? 9.732 -10.059 -23.277 1.00 90.56 84 THR A O 1
ATOM 695 N N . ALA A 1 85 ? 10.491 -10.687 -21.253 1.00 87.44 85 ALA A N 1
ATOM 696 C CA . ALA A 1 85 ? 11.862 -10.250 -21.486 1.00 87.44 85 ALA A CA 1
ATOM 697 C C . ALA A 1 85 ? 12.893 -11.108 -20.747 1.00 87.44 85 ALA A C 1
ATOM 699 O O . ALA A 1 85 ? 12.566 -11.720 -19.733 1.00 87.44 85 ALA A O 1
ATOM 700 N N . GLY A 1 86 ? 14.132 -11.150 -21.243 1.00 79.69 86 GLY A N 1
ATOM 701 C CA . GLY A 1 86 ? 15.154 -12.057 -20.710 1.00 79.69 86 GLY A CA 1
ATOM 702 C C . GLY A 1 86 ? 15.677 -11.712 -19.313 1.00 79.69 86 GLY A C 1
ATOM 703 O O . GLY A 1 86 ? 15.858 -12.624 -18.509 1.00 79.69 86 GLY A O 1
ATOM 704 N N . SER A 1 87 ? 15.902 -10.428 -18.992 1.00 69.19 87 SER A N 1
ATOM 705 C CA . SER A 1 87 ? 16.710 -10.067 -17.809 1.00 69.19 87 SER A CA 1
ATOM 706 C C . SER A 1 87 ? 16.104 -9.005 -16.882 1.00 69.19 87 SER A C 1
ATOM 708 O O . SER A 1 87 ? 16.223 -9.145 -15.665 1.00 69.19 87 SER A O 1
ATOM 710 N N . PHE A 1 88 ? 15.451 -7.953 -17.400 1.00 62.72 88 PHE A N 1
ATOM 711 C CA . PHE A 1 88 ? 15.118 -6.758 -16.590 1.00 62.72 88 PHE A CA 1
ATOM 712 C C . PHE A 1 88 ? 13.634 -6.338 -16.600 1.00 62.72 88 PHE A C 1
ATOM 714 O O . PHE A 1 88 ? 13.326 -5.151 -16.472 1.00 62.72 88 PHE A O 1
ATOM 721 N N . GLY A 1 89 ? 12.712 -7.299 -16.734 1.00 69.62 89 GLY A N 1
ATOM 722 C CA . GLY A 1 89 ? 11.266 -7.092 -16.548 1.00 69.62 89 GLY A CA 1
ATOM 723 C C . GLY A 1 89 ? 10.420 -7.409 -17.786 1.00 69.62 89 GLY A C 1
ATOM 724 O O . GLY A 1 89 ? 10.711 -6.951 -18.890 1.00 69.62 89 GLY A O 1
ATOM 725 N N . ASN A 1 90 ? 9.354 -8.193 -17.589 1.00 73.75 90 ASN A N 1
ATOM 726 C CA . ASN A 1 90 ? 8.557 -8.798 -18.664 1.00 73.75 90 ASN A CA 1
ATOM 727 C C . ASN A 1 90 ? 7.624 -7.827 -19.393 1.00 73.75 90 ASN A C 1
ATOM 729 O O . ASN A 1 90 ? 7.579 -7.824 -20.615 1.00 73.75 90 ASN A O 1
ATOM 733 N N . ASN A 1 91 ? 6.874 -7.003 -18.662 1.00 79.38 91 ASN A N 1
ATOM 734 C CA . ASN A 1 91 ? 5.909 -6.082 -19.266 1.00 79.38 91 ASN A CA 1
ATOM 735 C C . ASN A 1 91 ? 6.539 -4.701 -19.453 1.00 79.38 91 ASN A C 1
ATOM 737 O O . ASN A 1 91 ? 6.666 -4.210 -20.567 1.00 79.38 91 ASN A O 1
ATOM 741 N N . TYR A 1 92 ? 7.011 -4.112 -18.363 1.00 75.12 92 TYR A N 1
ATOM 742 C CA . TYR A 1 92 ? 7.619 -2.790 -18.356 1.00 75.12 92 TYR A CA 1
ATOM 743 C C . TYR A 1 92 ? 9.054 -2.893 -17.909 1.00 75.12 92 TYR A C 1
ATOM 745 O O . TYR A 1 92 ? 9.415 -3.766 -17.120 1.00 75.12 92 TYR A O 1
ATOM 753 N N . THR A 1 93 ? 9.850 -1.957 -18.384 1.00 68.31 93 THR A N 1
ATOM 754 C CA . THR A 1 93 ? 11.151 -1.695 -17.810 1.00 68.31 93 THR A CA 1
ATOM 755 C C . THR A 1 93 ? 11.473 -0.214 -17.990 1.00 68.31 93 THR A C 1
ATOM 757 O O . THR A 1 93 ? 11.171 0.407 -19.014 1.00 68.31 93 THR A O 1
ATOM 760 N N . SER A 1 94 ? 12.078 0.362 -16.972 1.00 58.75 94 SER A N 1
ATOM 761 C CA . SER A 1 94 ? 12.887 1.567 -17.085 1.00 58.75 94 SER A CA 1
ATOM 762 C C . SER A 1 94 ? 14.291 1.186 -16.637 1.00 58.75 94 SER A C 1
ATOM 764 O O . SER A 1 94 ? 14.487 0.105 -16.075 1.00 58.75 94 SER A O 1
ATOM 766 N N . ASN A 1 95 ? 15.274 2.063 -16.828 1.00 51.28 95 ASN A N 1
ATOM 767 C CA . ASN A 1 95 ? 16.532 1.897 -16.100 1.00 51.28 95 ASN A CA 1
ATOM 768 C C . ASN A 1 95 ? 16.188 1.767 -14.590 1.00 51.28 95 ASN A C 1
ATOM 770 O O . ASN A 1 95 ? 15.383 2.575 -14.103 1.00 51.28 95 ASN A O 1
ATOM 774 N N . PRO A 1 96 ? 16.640 0.719 -13.873 1.00 42.91 96 PRO A N 1
ATOM 775 C CA . PRO A 1 96 ? 16.197 0.471 -12.506 1.00 42.91 96 PRO A CA 1
ATOM 776 C C . PRO A 1 96 ? 16.663 1.601 -11.588 1.00 42.91 96 PRO A C 1
ATOM 778 O O . PRO A 1 96 ? 17.846 1.921 -11.552 1.00 42.91 96 PRO A O 1
ATOM 781 N N . SER A 1 97 ? 15.734 2.191 -10.834 1.00 41.09 97 SER A N 1
ATOM 782 C CA . SER A 1 97 ? 16.027 3.300 -9.918 1.00 41.09 97 SER A CA 1
ATOM 783 C C . SER A 1 97 ? 15.609 3.058 -8.459 1.00 41.09 97 SER A C 1
ATOM 785 O O . SER A 1 97 ? 15.928 3.899 -7.626 1.00 41.09 97 SER A O 1
ATOM 787 N N . GLN A 1 98 ? 14.946 1.935 -8.119 1.00 36.59 98 GLN A N 1
ATOM 788 C CA . GLN A 1 98 ? 14.541 1.536 -6.746 1.00 36.59 98 GLN A CA 1
ATOM 789 C C . GLN A 1 98 ? 14.129 0.037 -6.673 1.00 36.59 98 GLN A C 1
ATOM 791 O O . GLN A 1 98 ? 14.298 -0.630 -7.692 1.00 36.59 98 GLN A O 1
ATOM 796 N N . VAL A 1 99 ? 13.708 -0.495 -5.494 1.00 35.91 99 VAL A N 1
ATOM 797 C CA . VAL A 1 99 ? 13.489 -1.947 -5.153 1.00 35.91 99 VAL A CA 1
ATOM 798 C C . VAL A 1 99 ? 12.406 -2.194 -4.062 1.00 35.91 99 VAL A C 1
ATOM 800 O O . VAL A 1 99 ? 12.731 -1.941 -2.908 1.00 35.91 99 VAL A O 1
ATOM 803 N N . LEU A 1 100 ? 11.205 -2.746 -4.375 1.00 34.75 100 LEU A N 1
ATOM 804 C CA . LEU A 1 100 ? 10.035 -3.140 -3.501 1.00 34.75 100 LEU A CA 1
ATOM 805 C C . LEU A 1 100 ? 10.170 -4.218 -2.429 1.00 34.75 100 LEU A C 1
ATOM 807 O O . LEU A 1 100 ? 10.659 -5.301 -2.703 1.00 34.75 100 LEU A O 1
ATOM 811 N N . ILE A 1 101 ? 9.613 -3.962 -1.238 1.00 37.12 101 ILE A N 1
ATOM 812 C CA . ILE A 1 101 ? 9.698 -4.822 -0.055 1.00 37.12 101 ILE A CA 1
ATOM 813 C C . ILE A 1 101 ? 8.303 -4.984 0.574 1.00 37.12 101 ILE A C 1
ATOM 815 O O . ILE A 1 101 ? 7.919 -4.211 1.436 1.00 37.12 101 ILE A O 1
ATOM 819 N N . GLU A 1 102 ? 7.545 -6.011 0.199 1.00 37.69 102 GLU A N 1
ATOM 820 C CA . GLU A 1 102 ? 6.245 -6.321 0.824 1.00 37.69 102 GLU A CA 1
ATOM 821 C C . GLU A 1 102 ? 6.328 -7.651 1.591 1.00 37.69 102 GLU A C 1
ATOM 823 O O . GLU A 1 102 ? 5.939 -8.690 1.061 1.00 37.69 102 GLU A O 1
ATOM 828 N N . ASN A 1 103 ? 6.909 -7.659 2.803 1.00 43.16 103 ASN A N 1
ATOM 829 C CA . ASN A 1 103 ? 6.624 -8.690 3.820 1.00 43.16 103 ASN A CA 1
ATOM 830 C C . ASN A 1 103 ? 7.253 -8.389 5.197 1.00 43.16 103 ASN A C 1
ATOM 832 O O . ASN A 1 103 ? 8.345 -7.829 5.290 1.00 43.16 103 ASN A O 1
ATOM 836 N N . GLU A 1 104 ? 6.578 -8.837 6.263 1.00 45.72 104 GLU A N 1
ATOM 837 C CA . GLU A 1 104 ? 6.881 -8.543 7.680 1.00 45.72 104 GLU A CA 1
ATOM 838 C C . GLU A 1 104 ? 8.005 -9.402 8.298 1.00 45.72 104 GLU A C 1
ATOM 840 O O . GLU A 1 104 ? 8.371 -9.204 9.452 1.00 45.72 104 GLU A O 1
ATOM 845 N N . ASN A 1 105 ? 8.604 -10.327 7.542 1.00 51.50 105 ASN A N 1
ATOM 846 C CA . ASN A 1 105 ? 9.727 -11.153 8.000 1.00 51.50 105 ASN A CA 1
ATOM 847 C C . ASN A 1 105 ? 10.804 -11.230 6.933 1.00 51.50 105 ASN A C 1
ATOM 849 O O . ASN A 1 105 ? 10.976 -12.266 6.284 1.00 51.50 105 ASN A O 1
ATOM 853 N N . ILE A 1 106 ? 11.519 -10.128 6.717 1.00 52.84 106 ILE A N 1
ATOM 854 C CA . ILE A 1 106 ? 12.569 -10.147 5.718 1.00 52.84 106 ILE A CA 1
ATOM 855 C C . ILE A 1 106 ? 13.881 -9.582 6.229 1.00 52.84 106 ILE A C 1
ATOM 857 O O . ILE A 1 106 ? 14.078 -8.378 6.338 1.00 52.84 106 ILE A O 1
ATOM 861 N N . ASN A 1 107 ? 14.819 -10.496 6.458 1.00 50.53 107 ASN A N 1
ATOM 862 C CA . ASN A 1 107 ? 16.210 -10.146 6.702 1.00 50.53 107 ASN A CA 1
ATOM 863 C C . ASN A 1 107 ? 16.933 -9.750 5.398 1.00 50.53 107 ASN A C 1
ATOM 865 O O . ASN A 1 107 ? 17.893 -8.999 5.472 1.00 50.53 107 ASN A O 1
ATOM 869 N N . ASN A 1 108 ? 16.485 -10.230 4.220 1.00 46.78 108 ASN A N 1
ATOM 870 C CA . ASN A 1 108 ? 17.109 -9.985 2.906 1.00 46.78 108 ASN A CA 1
ATOM 871 C C . ASN A 1 108 ? 16.095 -9.969 1.744 1.00 46.78 108 ASN A C 1
ATOM 873 O O . ASN A 1 108 ? 15.331 -10.921 1.594 1.00 46.78 108 ASN A O 1
ATOM 877 N N . ILE A 1 109 ? 16.136 -8.953 0.868 1.00 52.19 109 ILE A N 1
ATOM 878 C CA . ILE A 1 109 ? 15.239 -8.832 -0.304 1.00 52.19 109 ILE A CA 1
ATOM 879 C C . ILE A 1 109 ? 16.040 -8.656 -1.576 1.00 52.19 109 ILE A C 1
ATOM 881 O O . ILE A 1 109 ? 17.000 -7.892 -1.619 1.00 52.19 109 ILE A O 1
ATOM 885 N N . SER A 1 110 ? 15.605 -9.344 -2.630 1.00 45.59 110 SER A N 1
ATOM 886 C CA . SER A 1 110 ? 16.140 -9.204 -3.978 1.00 45.59 110 SER A CA 1
ATOM 887 C C . SER A 1 110 ? 15.024 -8.752 -4.917 1.00 45.59 110 SER A C 1
ATOM 889 O O . SER A 1 110 ? 14.072 -9.496 -5.142 1.00 45.59 110 SER A O 1
ATOM 891 N N . VAL A 1 111 ? 15.137 -7.542 -5.473 1.00 49.56 111 VAL A N 1
ATOM 892 C CA . VAL A 1 111 ? 14.224 -7.043 -6.515 1.00 49.56 111 VAL A CA 1
ATOM 893 C C . VAL A 1 111 ? 14.975 -6.887 -7.819 1.00 49.56 111 VAL A C 1
ATOM 895 O O . VAL A 1 111 ? 16.081 -6.349 -7.866 1.00 49.56 111 VAL A O 1
ATOM 898 N N . LYS A 1 112 ? 14.346 -7.356 -8.895 1.00 42.09 112 LYS A N 1
ATOM 899 C CA . LYS A 1 112 ? 14.844 -7.229 -10.262 1.00 42.09 112 LYS A CA 1
ATOM 900 C C . LYS A 1 112 ? 14.014 -6.171 -10.982 1.00 42.09 112 LYS A C 1
ATOM 902 O O . LYS A 1 112 ? 12.918 -6.478 -11.429 1.00 42.09 112 LYS A O 1
ATOM 907 N N . SER A 1 113 ? 14.565 -4.959 -11.099 1.00 47.44 113 SER A N 1
ATOM 908 C CA . SER A 1 113 ? 13.985 -3.818 -11.826 1.00 47.44 113 SER A CA 1
ATOM 909 C C . SER A 1 113 ? 12.583 -3.387 -11.351 1.00 47.44 113 SER A C 1
ATOM 911 O O . SER A 1 113 ? 11.581 -3.936 -11.802 1.00 47.44 113 SER A O 1
ATOM 913 N N . GLY A 1 114 ? 12.485 -2.383 -10.462 1.00 48.75 114 GLY A N 1
ATOM 914 C CA . GLY A 1 114 ? 11.191 -1.757 -10.129 1.00 48.75 114 GLY A CA 1
ATOM 915 C C . GLY A 1 114 ? 11.108 -1.031 -8.780 1.00 48.75 114 GLY A C 1
ATOM 916 O O . GLY A 1 114 ? 11.839 -1.353 -7.864 1.00 48.75 114 GLY A O 1
ATOM 917 N N . ILE A 1 115 ? 10.173 -0.080 -8.657 1.00 45.94 115 ILE A N 1
ATOM 918 C CA . ILE A 1 115 ? 9.831 0.734 -7.458 1.00 45.94 115 ILE A CA 1
ATOM 919 C C . ILE A 1 115 ? 9.755 -0.080 -6.161 1.00 45.94 115 ILE A C 1
ATOM 921 O O . ILE A 1 115 ? 9.484 -1.268 -6.258 1.00 45.94 115 ILE A O 1
ATOM 925 N N . CYS A 1 116 ? 9.945 0.569 -4.986 1.00 53.00 116 CYS A N 1
ATOM 926 C CA . CYS A 1 116 ? 9.651 0.026 -3.648 1.00 53.00 116 CYS A CA 1
ATOM 927 C C . CYS A 1 116 ? 8.449 0.582 -2.878 1.00 53.00 116 CYS A C 1
ATOM 929 O O . CYS A 1 116 ? 8.395 1.770 -2.625 1.00 53.00 116 CYS A O 1
ATOM 931 N N . ASN A 1 117 ? 7.590 -0.300 -2.385 1.00 51.03 117 ASN A N 1
ATOM 932 C CA . ASN A 1 117 ? 6.373 -0.145 -1.609 1.00 51.03 117 ASN A CA 1
ATOM 933 C C . ASN A 1 117 ? 6.480 -1.185 -0.500 1.00 51.03 117 ASN A C 1
ATOM 935 O O . ASN A 1 117 ? 6.602 -2.382 -0.748 1.00 51.03 117 ASN A O 1
ATOM 939 N N . ILE A 1 118 ? 6.465 -0.697 0.724 1.00 56.88 118 ILE A N 1
ATOM 940 C CA . ILE A 1 118 ? 6.315 -1.523 1.906 1.00 56.88 118 ILE A CA 1
ATOM 941 C C . ILE A 1 118 ? 4.874 -1.319 2.331 1.00 56.88 118 ILE A C 1
ATOM 943 O O . ILE A 1 118 ? 4.525 -0.243 2.811 1.00 56.88 118 ILE A O 1
ATOM 947 N N . THR A 1 119 ? 4.020 -2.302 2.057 1.00 55.28 119 THR A N 1
ATOM 948 C CA . THR A 1 119 ? 2.574 -2.206 2.309 1.00 55.28 119 THR A CA 1
ATOM 949 C C . THR A 1 119 ? 2.192 -2.599 3.732 1.00 55.28 119 THR A C 1
ATOM 951 O O . THR A 1 119 ? 1.144 -2.177 4.212 1.00 55.28 119 THR A O 1
ATOM 954 N N . GLU A 1 120 ? 3.059 -3.331 4.438 1.00 55.66 120 GLU A N 1
ATOM 955 C CA . GLU A 1 120 ? 2.782 -3.865 5.775 1.00 55.66 120 GLU A CA 1
ATOM 956 C C . GLU A 1 120 ? 3.898 -3.500 6.772 1.00 55.66 120 GLU A C 1
ATOM 958 O O . GLU A 1 120 ? 4.733 -4.321 7.137 1.00 55.66 120 GLU A O 1
ATOM 963 N N . LEU A 1 121 ? 3.936 -2.235 7.210 1.00 67.44 121 LEU A N 1
ATOM 964 C CA . LEU A 1 121 ? 4.721 -1.815 8.379 1.00 67.44 121 LEU A CA 1
ATOM 965 C C . LEU A 1 121 ? 3.778 -1.603 9.567 1.00 67.44 121 LEU A C 1
ATOM 967 O O . LEU A 1 121 ? 3.046 -0.612 9.612 1.00 67.44 121 LEU A O 1
ATOM 971 N N . LYS A 1 122 ? 3.822 -2.502 10.554 1.00 64.44 122 LYS A N 1
ATOM 972 C CA . LYS A 1 122 ? 3.062 -2.363 11.806 1.00 64.44 122 LYS A CA 1
ATOM 973 C C . LYS A 1 122 ? 3.939 -1.798 12.923 1.00 64.44 122 LYS A C 1
ATOM 975 O O . LYS A 1 122 ? 5.034 -2.289 13.181 1.00 64.44 122 LYS A O 1
ATOM 980 N N . LEU A 1 123 ? 3.431 -0.777 13.614 1.00 66.38 123 LEU A N 1
ATOM 981 C CA . LEU A 1 123 ? 4.057 -0.170 14.791 1.00 66.38 123 LEU A CA 1
ATOM 982 C C . LEU A 1 123 ? 3.120 -0.330 15.983 1.00 66.38 123 LEU A C 1
ATOM 984 O O . LEU A 1 123 ? 1.984 0.137 15.941 1.00 66.38 123 LEU A O 1
ATOM 988 N N . TYR A 1 124 ? 3.614 -0.932 17.059 1.00 64.62 124 TYR A N 1
ATOM 989 C CA . TYR A 1 124 ? 2.858 -1.089 18.296 1.00 64.62 124 TYR A CA 1
ATOM 990 C C . TYR A 1 124 ? 3.448 -0.180 19.374 1.00 64.62 124 TYR A C 1
ATOM 992 O O . TYR A 1 124 ? 4.647 -0.233 19.651 1.00 64.62 124 TYR A O 1
ATOM 1000 N N . SER A 1 125 ? 2.627 0.693 19.961 1.00 66.06 125 SER A N 1
ATOM 1001 C CA . SER A 1 125 ? 3.076 1.648 20.975 1.00 66.06 125 SER A CA 1
ATOM 1002 C C . SER A 1 125 ? 1.927 2.158 21.842 1.00 66.06 125 SER A C 1
ATOM 1004 O O . SER A 1 125 ? 0.767 2.104 21.449 1.00 66.06 125 SER A O 1
ATOM 1006 N N . PHE A 1 126 ? 2.265 2.690 23.016 1.00 66.25 126 PHE A N 1
ATOM 1007 C CA . PHE A 1 126 ? 1.309 3.354 23.899 1.00 66.25 126 PHE A CA 1
ATOM 1008 C C . PHE A 1 126 ? 0.897 4.735 23.353 1.00 66.25 126 PHE A C 1
ATOM 1010 O O . PHE A 1 126 ? 1.710 5.398 22.696 1.00 66.25 126 PHE A O 1
ATOM 1017 N N . PRO A 1 127 ? -0.334 5.194 23.652 1.00 70.06 127 PRO A N 1
ATOM 1018 C CA . PRO A 1 127 ? -0.840 6.483 23.197 1.00 70.06 127 PRO A CA 1
ATOM 1019 C C . PRO A 1 127 ? -0.054 7.661 23.778 1.00 70.06 127 PRO A C 1
ATOM 1021 O O . PRO A 1 127 ? 0.700 7.525 24.743 1.00 70.06 127 PRO A O 1
ATOM 1024 N N . ASN A 1 128 ? -0.253 8.834 23.175 1.00 70.12 128 ASN A N 1
ATOM 1025 C CA . ASN A 1 128 ? 0.385 10.104 23.538 1.00 70.12 128 ASN A CA 1
ATOM 1026 C C . ASN A 1 128 ? 1.909 10.087 23.405 1.00 70.12 128 ASN A C 1
ATOM 1028 O O . ASN A 1 128 ? 2.629 10.756 24.148 1.00 70.12 128 ASN A O 1
ATOM 1032 N N . ARG A 1 129 ? 2.411 9.329 22.429 1.00 70.50 129 ARG A N 1
ATOM 1033 C CA . ARG A 1 129 ? 3.835 9.262 22.115 1.00 70.50 129 ARG A CA 1
ATOM 1034 C C . ARG A 1 129 ? 4.110 9.742 20.700 1.00 70.50 129 ARG A C 1
ATOM 1036 O O . ARG A 1 129 ? 3.303 9.568 19.784 1.00 70.50 129 ARG A O 1
ATOM 1043 N N . ILE A 1 130 ? 5.275 10.357 20.545 1.00 72.75 130 ILE A N 1
ATOM 1044 C CA . ILE A 1 130 ? 5.791 10.838 19.270 1.00 72.75 130 ILE A CA 1
ATOM 1045 C C . ILE A 1 130 ? 7.124 10.147 19.042 1.00 72.75 130 ILE A C 1
ATOM 1047 O O . ILE A 1 130 ? 7.994 10.177 19.910 1.00 72.75 130 ILE A O 1
ATOM 1051 N N . PHE A 1 131 ? 7.277 9.540 17.872 1.00 74.12 131 PHE A N 1
ATOM 1052 C CA . PHE A 1 131 ? 8.522 8.904 17.468 1.00 74.12 131 PHE A CA 1
ATOM 1053 C C . PHE A 1 131 ? 8.892 9.359 16.067 1.00 74.12 131 PHE A C 1
ATOM 1055 O O . PHE A 1 131 ? 8.021 9.582 15.223 1.00 74.12 131 PHE A O 1
ATOM 1062 N N . SER A 1 132 ? 10.192 9.457 15.827 1.00 76.69 132 SER A N 1
ATOM 1063 C CA . SER A 1 132 ? 10.745 9.676 14.497 1.00 76.69 132 SER A CA 1
ATOM 1064 C C . SER A 1 132 ? 11.290 8.352 13.994 1.00 76.69 132 SER A C 1
ATOM 1066 O O . SER 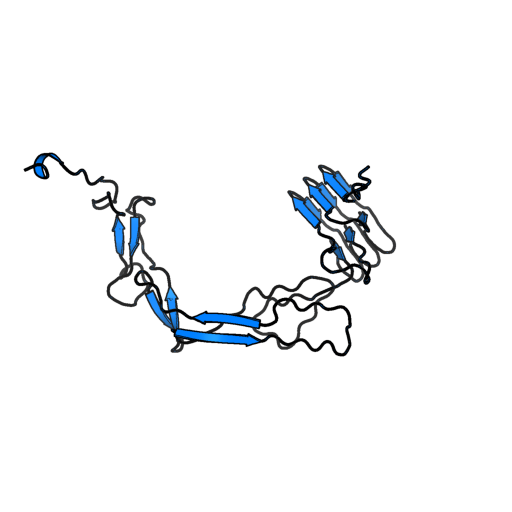A 1 132 ? 12.223 7.800 14.579 1.00 76.69 132 SER A O 1
ATOM 1068 N N . LEU A 1 133 ? 10.697 7.831 12.926 1.00 78.12 133 LEU A N 1
ATOM 1069 C CA . LEU A 1 133 ? 11.265 6.707 12.200 1.00 78.12 133 LEU A CA 1
ATOM 1070 C C . LEU A 1 133 ? 12.287 7.250 11.217 1.00 78.12 133 LEU A C 1
ATOM 1072 O O . LEU A 1 133 ? 11.924 7.913 10.246 1.00 78.12 133 LEU A O 1
ATOM 1076 N N . ASN A 1 134 ? 13.555 6.967 11.496 1.00 74.94 134 ASN A N 1
ATOM 1077 C CA . ASN A 1 134 ? 14.653 7.281 10.601 1.00 74.94 134 ASN A CA 1
ATOM 1078 C C . ASN A 1 134 ? 14.987 6.037 9.792 1.00 74.94 134 ASN A C 1
ATOM 1080 O O . ASN A 1 134 ? 15.428 5.025 10.335 1.00 74.94 134 ASN A O 1
ATOM 1084 N N . PHE A 1 135 ? 14.791 6.129 8.491 1.00 75.31 135 PHE A N 1
ATOM 1085 C CA . PHE A 1 135 ? 15.208 5.101 7.562 1.00 75.31 135 PHE A CA 1
ATOM 1086 C C . PHE A 1 135 ? 16.627 5.423 7.085 1.00 75.31 135 PHE A C 1
ATOM 1088 O O . PHE A 1 135 ? 16.952 6.575 6.786 1.00 75.31 135 PHE A O 1
ATOM 1095 N N . PHE A 1 136 ? 17.482 4.407 7.026 1.00 69.06 136 PHE A N 1
ATOM 1096 C CA . PHE A 1 136 ? 18.857 4.531 6.555 1.00 69.06 136 PHE A CA 1
ATOM 1097 C C . PHE A 1 136 ? 19.061 3.671 5.311 1.00 69.06 136 PHE A C 1
ATOM 1099 O O . PHE A 1 136 ? 18.512 2.576 5.206 1.00 69.06 136 PHE A O 1
ATOM 1106 N N . MET A 1 137 ? 19.875 4.170 4.386 1.00 67.06 137 MET A N 1
ATOM 1107 C CA . MET A 1 137 ? 20.280 3.450 3.189 1.00 67.06 137 MET A CA 1
ATOM 1108 C C . MET A 1 137 ? 21.788 3.617 3.013 1.00 67.06 137 MET A C 1
ATOM 1110 O O . MET A 1 137 ? 22.278 4.744 2.942 1.00 67.06 137 MET A O 1
ATOM 1114 N N . ASP A 1 138 ? 22.518 2.504 2.950 1.00 67.06 138 ASP A N 1
ATOM 1115 C CA . ASP A 1 138 ? 23.942 2.520 2.620 1.00 67.06 138 ASP A CA 1
ATOM 1116 C C . ASP A 1 138 ? 24.107 2.666 1.101 1.00 67.06 138 ASP A C 1
ATOM 1118 O O . ASP A 1 138 ? 23.835 1.744 0.330 1.00 67.06 138 ASP A O 1
ATOM 1122 N N . LEU A 1 139 ? 24.525 3.859 0.680 1.00 66.19 139 LEU A N 1
ATOM 1123 C CA . LEU A 1 139 ? 24.720 4.235 -0.720 1.00 66.19 139 LEU A CA 1
ATOM 1124 C C . LEU A 1 139 ? 26.192 4.266 -1.133 1.00 66.19 139 LEU A C 1
ATOM 1126 O O . LEU A 1 139 ? 26.511 4.771 -2.204 1.00 66.19 139 LEU A O 1
ATOM 1130 N N . THR A 1 140 ? 27.102 3.712 -0.328 1.00 62.31 140 THR A N 1
ATOM 1131 C CA . THR A 1 140 ? 28.559 3.794 -0.559 1.00 62.31 140 THR A CA 1
ATOM 1132 C C . THR A 1 140 ? 29.028 3.285 -1.930 1.00 62.31 140 THR A C 1
ATOM 1134 O O . THR A 1 140 ? 30.144 3.594 -2.342 1.00 62.31 140 THR A O 1
ATOM 1137 N N . LYS A 1 141 ? 28.189 2.539 -2.662 1.00 58.50 141 LYS A N 1
ATOM 1138 C CA . LYS A 1 141 ? 28.471 2.020 -4.011 1.00 58.50 141 LYS A CA 1
ATOM 1139 C C . LYS A 1 141 ? 27.585 2.592 -5.129 1.00 58.50 141 LYS A C 1
ATOM 1141 O O . LYS A 1 141 ? 27.777 2.200 -6.277 1.00 58.50 141 LYS A O 1
ATOM 1146 N N . TYR A 1 142 ? 26.625 3.476 -4.837 1.00 58.88 142 TYR A N 1
ATOM 1147 C CA . TYR A 1 142 ? 25.613 3.913 -5.810 1.00 58.88 142 TYR A CA 1
ATOM 1148 C C . TYR A 1 142 ? 25.364 5.426 -5.746 1.00 58.88 142 TYR A C 1
ATOM 1150 O O . TYR A 1 142 ? 24.859 5.938 -4.752 1.00 58.88 142 TYR A O 1
ATOM 1158 N N . ASN A 1 143 ? 25.648 6.137 -6.843 1.00 53.91 143 ASN A N 1
ATOM 1159 C CA . ASN A 1 143 ? 25.605 7.607 -6.877 1.00 53.91 143 ASN A CA 1
ATOM 1160 C C . ASN A 1 143 ? 24.235 8.206 -7.260 1.00 53.91 143 ASN A C 1
ATOM 1162 O O . ASN A 1 143 ? 24.052 9.412 -7.127 1.00 53.91 143 ASN A O 1
ATOM 1166 N N . ASN A 1 144 ? 23.265 7.389 -7.695 1.00 58.75 144 ASN A N 1
ATOM 1167 C CA . ASN A 1 144 ? 22.024 7.866 -8.332 1.00 58.75 144 ASN A CA 1
ATOM 1168 C C . ASN A 1 144 ? 20.735 7.401 -7.624 1.00 58.75 144 ASN A C 1
ATOM 1170 O O . ASN A 1 144 ? 19.666 7.362 -8.233 1.00 58.75 144 ASN A O 1
ATOM 1174 N N . ILE A 1 145 ? 20.810 7.024 -6.343 1.00 61.16 145 ILE A N 1
ATOM 1175 C CA . ILE A 1 145 ? 19.633 6.603 -5.571 1.00 61.16 145 ILE A CA 1
ATOM 1176 C C . ILE A 1 145 ? 19.130 7.779 -4.736 1.00 61.16 145 ILE A C 1
ATOM 1178 O O . ILE A 1 145 ? 19.818 8.275 -3.846 1.00 61.16 145 ILE A O 1
ATOM 1182 N N . TY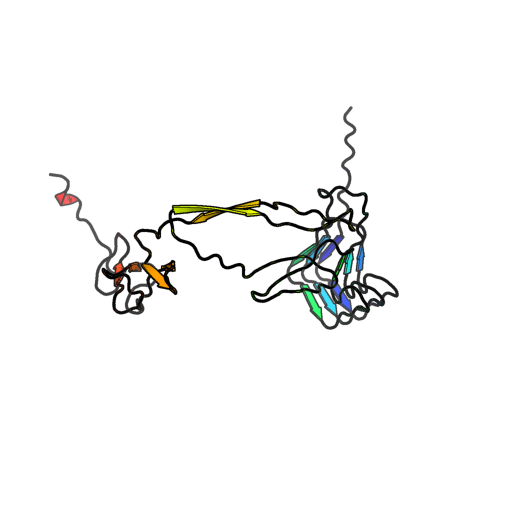R A 1 146 ? 17.903 8.216 -5.014 1.00 56.94 146 TYR A N 1
ATOM 1183 C CA . TYR A 1 146 ? 17.260 9.302 -4.283 1.00 56.94 146 TYR A CA 1
ATOM 1184 C C . TYR A 1 146 ?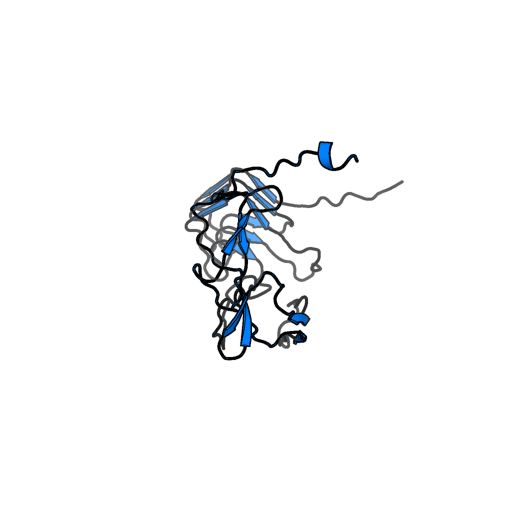 16.362 8.750 -3.177 1.00 56.94 146 TYR A C 1
ATOM 1186 O O . TYR A 1 146 ? 15.319 8.153 -3.453 1.00 56.94 146 TYR A O 1
ATOM 1194 N N . PHE A 1 147 ? 16.749 8.967 -1.920 1.00 64.12 147 PHE A N 1
ATOM 1195 C CA . PHE A 1 147 ? 15.947 8.563 -0.772 1.00 64.12 147 PHE A CA 1
ATOM 1196 C C . PHE A 1 147 ? 15.111 9.734 -0.244 1.00 64.12 147 PHE A C 1
ATOM 1198 O O . PHE A 1 147 ? 15.555 10.530 0.584 1.00 64.12 147 PHE A O 1
ATOM 1205 N N . LYS A 1 148 ? 13.894 9.874 -0.783 1.00 58.91 148 LYS A N 1
ATOM 1206 C CA . LYS A 1 148 ? 12.971 10.953 -0.411 1.00 58.91 148 LYS A CA 1
ATOM 1207 C C . LYS A 1 148 ? 12.319 10.655 0.936 1.00 58.91 148 LYS A C 1
ATOM 1209 O O . LYS A 1 148 ? 11.753 9.583 1.107 1.00 58.91 148 LYS A O 1
ATOM 1214 N N . ASN A 1 149 ? 12.316 11.642 1.832 1.00 62.81 149 ASN A N 1
ATOM 1215 C CA . ASN A 1 149 ? 11.679 11.575 3.152 1.00 62.81 149 ASN A CA 1
ATOM 1216 C C . ASN A 1 149 ? 12.158 10.378 3.986 1.00 62.81 149 ASN A C 1
ATOM 1218 O O . ASN A 1 149 ? 11.410 9.454 4.286 1.00 62.81 149 ASN A O 1
ATOM 1222 N N . ASN A 1 150 ? 13.420 10.438 4.405 1.00 71.44 150 ASN A N 1
ATOM 1223 C CA . ASN A 1 150 ? 14.046 9.446 5.278 1.00 71.44 150 ASN A CA 1
ATOM 1224 C C . ASN A 1 150 ? 13.621 9.542 6.753 1.00 71.44 150 ASN A C 1
ATOM 1226 O O . ASN A 1 150 ? 14.066 8.733 7.564 1.00 71.44 150 ASN A O 1
ATOM 1230 N N . ASN A 1 151 ? 12.792 10.525 7.103 1.00 76.00 151 ASN A N 1
ATOM 1231 C CA . ASN A 1 151 ? 12.266 10.712 8.445 1.00 76.00 151 ASN A CA 1
ATOM 1232 C C . ASN A 1 151 ? 10.745 10.854 8.387 1.00 76.00 151 ASN A C 1
ATOM 1234 O O . ASN A 1 151 ? 10.217 11.748 7.720 1.00 76.00 151 ASN A O 1
ATOM 1238 N N . ILE A 1 152 ? 10.055 9.973 9.106 1.00 81.31 152 ILE A N 1
ATOM 1239 C CA . ILE A 1 152 ? 8.609 10.029 9.292 1.00 81.31 152 ILE A CA 1
ATOM 1240 C C . ILE A 1 152 ? 8.331 10.269 10.771 1.00 81.31 152 ILE A C 1
ATOM 1242 O O . ILE A 1 152 ? 8.685 9.460 11.629 1.00 81.31 152 ILE A O 1
ATOM 1246 N N . THR A 1 153 ? 7.650 11.375 11.071 1.00 79.38 153 THR A N 1
ATOM 1247 C CA . THR A 1 153 ? 7.131 11.630 12.417 1.00 79.38 153 THR A CA 1
ATOM 1248 C C . THR A 1 153 ? 5.789 10.935 12.586 1.00 79.38 153 THR A C 1
ATOM 1250 O O . THR A 1 153 ? 4.804 11.304 11.947 1.00 79.38 153 THR A O 1
ATOM 1253 N N . VAL A 1 154 ? 5.740 9.960 13.489 1.00 77.31 154 VAL A N 1
ATOM 1254 C CA . VAL A 1 154 ? 4.518 9.237 13.841 1.00 77.31 154 VAL A CA 1
ATOM 1255 C C . VAL A 1 154 ? 4.001 9.765 15.175 1.00 77.31 154 VAL A C 1
ATOM 1257 O O . VAL A 1 154 ? 4.728 9.791 16.170 1.00 77.31 154 VAL A O 1
ATOM 1260 N N . LYS A 1 155 ? 2.734 10.192 15.195 1.00 76.94 155 LYS A N 1
ATOM 1261 C CA . LYS A 1 155 ? 2.027 10.623 16.407 1.00 76.94 155 LYS A CA 1
ATOM 1262 C C . LYS A 1 155 ? 0.958 9.595 16.748 1.00 76.94 155 LYS A C 1
ATOM 1264 O O . LYS A 1 155 ? -0.018 9.474 16.012 1.00 76.94 155 LYS A O 1
ATOM 1269 N N . ILE A 1 156 ? 1.134 8.892 17.862 1.00 76.44 156 ILE A N 1
ATOM 1270 C CA . ILE A 1 156 ? 0.141 7.941 18.366 1.00 76.44 156 ILE A CA 1
ATOM 1271 C C . ILE A 1 156 ? -0.809 8.697 19.289 1.00 76.44 156 ILE A C 1
ATOM 1273 O O . ILE A 1 156 ? -0.384 9.259 20.301 1.00 76.44 156 ILE A O 1
ATOM 1277 N N . LYS A 1 157 ? -2.087 8.739 18.918 1.00 78.12 157 LYS A N 1
ATOM 1278 C CA . LYS A 1 157 ? -3.150 9.391 19.689 1.00 78.12 157 LYS A CA 1
ATOM 1279 C C . LYS A 1 157 ? -3.931 8.363 20.503 1.00 78.12 157 LYS A C 1
ATOM 1281 O O . LYS A 1 157 ? -3.862 7.169 20.226 1.00 78.12 157 LYS A O 1
ATOM 1286 N N . GLU A 1 158 ? -4.657 8.842 21.505 1.00 82.62 158 GLU A N 1
ATOM 1287 C CA . GLU A 1 158 ? -5.709 8.053 22.147 1.00 82.62 158 GLU A CA 1
ATOM 1288 C C . GLU A 1 158 ? -6.849 7.760 21.166 1.00 82.62 158 GLU A C 1
ATOM 1290 O O . GLU A 1 158 ? -7.021 8.476 20.179 1.00 82.62 158 GLU A O 1
ATOM 1295 N N . CYS A 1 159 ? -7.616 6.708 21.458 1.00 83.12 159 CYS A N 1
ATOM 1296 C CA . CYS A 1 159 ? -8.816 6.381 20.698 1.00 83.12 159 CYS A CA 1
ATOM 1297 C C . CYS A 1 159 ? -9.851 7.493 20.825 1.00 83.12 159 CYS A C 1
ATOM 1299 O O . CYS A 1 159 ? -10.021 8.076 21.903 1.00 83.12 159 CYS A O 1
ATOM 1301 N N . ASP A 1 160 ? -10.588 7.738 19.748 1.00 87.12 160 ASP A N 1
ATOM 1302 C CA . ASP A 1 160 ? -11.705 8.667 19.810 1.00 87.12 160 ASP A CA 1
ATOM 1303 C C . ASP A 1 160 ? -12.785 8.137 20.765 1.00 87.12 160 ASP A C 1
ATOM 1305 O O . ASP A 1 160 ? -12.912 6.936 21.013 1.00 87.12 160 ASP A O 1
ATOM 1309 N N . LYS A 1 161 ? -13.623 9.033 21.301 1.00 86.94 161 LYS A N 1
ATOM 1310 C CA . LYS A 1 161 ? -14.699 8.649 22.239 1.00 86.94 161 LYS A CA 1
ATOM 1311 C C . LYS A 1 161 ? -15.655 7.598 21.658 1.00 86.94 161 LYS A C 1
ATOM 1313 O O . LYS A 1 161 ? -16.251 6.834 22.413 1.00 86.94 161 LYS A O 1
ATOM 1318 N N . SER A 1 162 ? -15.814 7.583 20.335 1.00 87.50 162 SER A N 1
ATOM 1319 C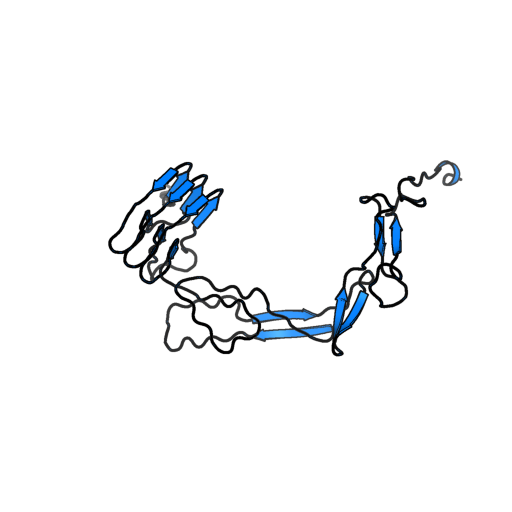 CA . SER A 1 162 ? -16.635 6.623 19.592 1.00 87.50 162 SER A CA 1
ATOM 1320 C C . SER A 1 162 ? -15.961 5.267 19.372 1.00 87.50 162 SER A C 1
ATOM 1322 O O . SER A 1 162 ? -16.635 4.317 18.985 1.00 87.50 162 SER A O 1
ATOM 1324 N N . GLU A 1 163 ? -14.651 5.169 19.584 1.00 89.00 163 GLU A N 1
ATOM 1325 C CA . GLU A 1 163 ? -13.853 3.980 19.303 1.00 89.00 163 GLU A CA 1
ATOM 1326 C C . GLU A 1 163 ? -13.620 3.132 20.557 1.00 89.00 163 GLU A C 1
ATOM 1328 O O . GLU A 1 163 ? -13.628 3.592 21.709 1.00 89.00 163 GLU A O 1
ATOM 1333 N N . ILE A 1 164 ? -13.418 1.838 20.330 1.00 87.69 164 ILE A N 1
ATOM 1334 C CA . ILE A 1 164 ? -13.186 0.860 21.386 1.00 87.69 164 ILE A CA 1
ATOM 1335 C C . ILE A 1 164 ? -11.685 0.650 21.514 1.00 87.69 164 ILE A C 1
ATOM 1337 O O . ILE A 1 164 ? -11.020 0.301 20.545 1.00 87.69 164 ILE A O 1
ATOM 1341 N N . SER A 1 165 ? -11.165 0.868 22.720 1.00 86.00 165 SER A N 1
ATOM 1342 C CA . SER A 1 165 ? -9.770 0.586 23.046 1.00 86.00 165 SER A CA 1
ATOM 1343 C C . SER A 1 165 ? -9.664 -0.869 23.477 1.00 86.00 165 SER A C 1
ATOM 1345 O O . SER A 1 165 ? -10.205 -1.237 24.521 1.00 86.00 165 SER A O 1
ATOM 1347 N N . ILE A 1 166 ? -9.018 -1.696 22.662 1.00 80.31 166 ILE A N 1
ATOM 1348 C CA . ILE A 1 166 ? -8.768 -3.109 22.948 1.00 80.31 166 ILE A CA 1
ATOM 1349 C C . ILE A 1 166 ? -7.281 -3.278 23.197 1.00 80.31 166 ILE A C 1
ATOM 1351 O O . ILE A 1 166 ? -6.458 -2.712 22.489 1.00 80.31 166 ILE A O 1
ATOM 1355 N N . THR A 1 167 ? -6.925 -4.070 24.199 1.00 69.19 167 THR A N 1
ATOM 1356 C CA . THR A 1 167 ? -5.525 -4.363 24.493 1.00 69.19 167 THR A CA 1
ATOM 1357 C C . THR A 1 167 ? -5.157 -5.712 23.898 1.00 69.19 167 THR A C 1
ATOM 1359 O O . THR A 1 167 ? -5.682 -6.735 24.335 1.00 69.19 167 THR A O 1
ATOM 1362 N N . ASN A 1 168 ? -4.219 -5.731 22.952 1.00 60.72 168 ASN A N 1
ATOM 1363 C CA . ASN A 1 168 ? -3.609 -6.964 22.463 1.00 60.72 168 ASN A CA 1
ATOM 1364 C C . ASN A 1 168 ? -2.127 -6.999 22.854 1.00 60.72 168 ASN A C 1
ATOM 1366 O O . ASN A 1 168 ? -1.415 -6.012 22.685 1.00 60.72 168 ASN A O 1
ATOM 1370 N N . TYR A 1 169 ? -1.666 -8.108 23.438 1.00 59.84 169 TYR A N 1
ATOM 1371 C CA . TYR A 1 169 ? -0.293 -8.254 23.954 1.00 59.84 169 TYR A CA 1
ATOM 1372 C C . TYR A 1 169 ? 0.180 -7.099 24.869 1.00 59.84 169 TYR A C 1
ATOM 1374 O O . TYR A 1 169 ? 1.354 -6.738 24.881 1.00 59.84 169 TYR A O 1
ATOM 1382 N N . GLY A 1 170 ? -0.735 -6.500 25.641 1.00 62.00 170 GLY A N 1
ATOM 1383 C CA . GLY A 1 170 ? -0.433 -5.381 26.545 1.00 62.00 170 GLY A CA 1
ATOM 1384 C C . GLY A 1 170 ? -0.383 -3.997 25.884 1.00 62.00 170 GLY A C 1
ATOM 1385 O O . GLY A 1 170 ? -0.099 -3.018 26.571 1.00 62.00 170 GLY A O 1
ATOM 1386 N N . ILE A 1 171 ? -0.685 -3.894 24.586 1.00 64.62 171 ILE A N 1
ATOM 1387 C CA . ILE A 1 171 ? -0.673 -2.637 23.832 1.00 64.62 171 ILE A CA 1
ATOM 1388 C C . ILE A 1 171 ? -2.110 -2.291 23.417 1.00 64.62 171 ILE A C 1
ATOM 1390 O O . ILE A 1 171 ? -2.763 -3.115 22.774 1.00 64.62 171 ILE A O 1
ATOM 1394 N N . PRO A 1 172 ? -2.630 -1.111 23.800 1.00 66.50 172 PRO A N 1
ATOM 1395 C CA . PRO A 1 172 ? -3.970 -0.692 23.416 1.00 66.50 172 PRO A CA 1
ATOM 1396 C C . PRO A 1 172 ? -4.005 -0.237 21.951 1.00 66.50 172 PRO A C 1
ATOM 1398 O O . PRO A 1 172 ? -3.158 0.546 21.518 1.00 66.50 172 PRO A O 1
ATOM 1401 N N . HIS A 1 173 ? -5.012 -0.681 21.207 1.00 77.88 173 HIS A N 1
ATOM 1402 C CA . HIS A 1 173 ? -5.320 -0.236 19.851 1.00 77.88 173 HIS A CA 1
ATOM 1403 C C . HIS A 1 173 ? -6.809 0.093 19.714 1.00 77.88 173 HIS A C 1
ATOM 1405 O O . HIS A 1 173 ? -7.644 -0.366 20.494 1.00 77.88 173 HIS A O 1
ATOM 1411 N N . CYS A 1 174 ? -7.132 0.931 18.732 1.00 84.06 174 CYS A N 1
ATOM 1412 C CA . CYS A 1 174 ? -8.478 1.456 18.537 1.00 84.06 174 CYS A CA 1
ATOM 1413 C C . CYS A 1 174 ? -9.199 0.676 17.444 1.00 84.06 174 CYS A C 1
ATOM 1415 O O . CYS A 1 174 ? -8.668 0.490 16.349 1.00 84.06 174 CYS A O 1
ATOM 1417 N N . GLU A 1 175 ? -10.421 0.247 17.734 1.00 88.12 175 GLU A N 1
ATOM 1418 C CA . GLU A 1 175 ? -11.296 -0.408 16.773 1.00 88.12 175 GLU A CA 1
ATOM 1419 C C . GLU A 1 175 ? -12.623 0.332 16.650 1.00 88.12 175 GLU A C 1
ATOM 1421 O O . GLU A 1 175 ? -13.165 0.878 17.619 1.00 88.12 175 GLU A O 1
ATOM 1426 N N . LYS A 1 176 ? -13.184 0.301 15.439 1.00 91.19 176 LYS A N 1
ATOM 1427 C CA . LYS A 1 176 ? -14.563 0.730 15.228 1.00 91.19 176 LYS A CA 1
ATOM 1428 C C . LYS A 1 176 ? -15.515 -0.282 15.879 1.00 91.19 176 LYS A C 1
ATOM 1430 O O . LYS A 1 176 ? -15.270 -1.487 15.766 1.00 91.19 176 LYS A O 1
ATOM 1435 N N . PRO A 1 177 ? -16.600 0.180 16.521 1.00 93.50 177 PRO A N 1
ATOM 1436 C CA . PRO A 1 177 ? -17.610 -0.706 17.079 1.00 93.50 177 PRO A CA 1
ATOM 1437 C C . PRO A 1 177 ? -18.189 -1.664 16.028 1.00 93.50 177 PRO A C 1
ATOM 1439 O O . PRO A 1 177 ? -18.509 -1.259 14.910 1.00 93.50 177 PRO A O 1
ATOM 1442 N N . ILE A 1 178 ? -18.336 -2.932 16.404 1.00 93.94 178 ILE A N 1
ATOM 1443 C CA . ILE A 1 178 ? -19.007 -3.982 15.634 1.00 93.94 178 ILE A CA 1
ATOM 1444 C C . ILE A 1 178 ? -20.442 -4.100 16.143 1.00 93.94 178 ILE A C 1
ATOM 1446 O O . ILE A 1 178 ? -20.639 -4.364 17.329 1.00 93.94 178 ILE A O 1
ATOM 1450 N N . CYS A 1 179 ? -21.425 -3.962 15.254 1.00 92.25 179 CYS A N 1
ATOM 1451 C CA . CYS A 1 179 ? -22.848 -4.136 15.549 1.00 92.25 179 CYS A CA 1
ATOM 1452 C C . CYS A 1 179 ? -23.526 -4.995 14.479 1.00 92.25 179 CYS A C 1
ATOM 1454 O O . CYS A 1 179 ? -23.113 -4.987 13.321 1.00 92.25 179 CYS A O 1
ATOM 1456 N N . ASP A 1 180 ? -24.615 -5.662 14.858 1.00 93.12 180 ASP A N 1
ATOM 1457 C CA . ASP A 1 180 ? -25.596 -6.211 13.920 1.00 93.12 180 ASP A CA 1
ATOM 1458 C C . ASP A 1 180 ? -26.790 -5.250 13.843 1.00 93.12 180 ASP A C 1
ATOM 1460 O O . ASP A 1 180 ? -27.682 -5.274 14.692 1.00 93.12 180 ASP A O 1
ATOM 1464 N N . CYS A 1 181 ? -26.771 -4.361 12.845 1.00 91.44 181 CYS A N 1
ATOM 1465 C CA . CYS A 1 181 ? -27.825 -3.367 12.624 1.00 91.44 181 CYS A CA 1
ATOM 1466 C C . CYS A 1 181 ? -28.762 -3.731 11.464 1.00 91.44 181 CYS A C 1
ATOM 1468 O O . CYS A 1 181 ? -29.438 -2.857 10.934 1.00 91.44 181 CYS A O 1
ATOM 1470 N N . THR A 1 182 ? -28.838 -5.006 11.076 1.00 90.50 182 THR A N 1
ATOM 1471 C CA . THR A 1 182 ? -29.619 -5.466 9.907 1.00 90.50 182 THR A CA 1
ATOM 1472 C C . THR A 1 182 ? -31.119 -5.165 9.984 1.00 90.50 182 THR A C 1
ATOM 1474 O O . THR A 1 182 ? -31.796 -5.107 8.963 1.00 90.50 182 THR A O 1
ATOM 1477 N N . LYS A 1 183 ? -31.653 -4.955 11.191 1.00 90.88 183 LYS A N 1
ATOM 1478 C CA . LYS A 1 183 ? -33.061 -4.590 11.422 1.00 90.88 183 LYS A CA 1
ATOM 1479 C C . LYS A 1 183 ? -33.354 -3.098 11.228 1.00 90.88 183 LYS A C 1
ATOM 1481 O O . LYS A 1 183 ? -34.519 -2.709 11.225 1.00 90.88 183 LYS A O 1
ATOM 1486 N N . TYR A 1 184 ? -32.321 -2.269 11.118 1.00 92.69 184 TYR A N 1
ATOM 1487 C CA . TYR A 1 184 ? -32.436 -0.819 11.026 1.00 92.69 184 TYR A CA 1
ATOM 1488 C C . TYR A 1 184 ? -32.271 -0.346 9.585 1.00 92.69 184 TYR A C 1
ATOM 1490 O O . TYR A 1 184 ? -31.710 -1.036 8.739 1.00 92.69 184 TYR A O 1
ATOM 1498 N N . ASN A 1 185 ? -32.720 0.874 9.319 1.00 89.81 185 ASN A N 1
ATOM 1499 C CA . ASN A 1 185 ? -32.419 1.561 8.078 1.00 89.81 185 ASN A CA 1
ATOM 1500 C C . ASN A 1 185 ? -30.913 1.864 7.981 1.00 89.81 185 ASN A C 1
ATOM 1502 O O . ASN A 1 185 ? -30.380 2.619 8.797 1.00 89.81 185 ASN A O 1
ATOM 1506 N N . GLU A 1 186 ? -30.247 1.299 6.969 1.00 87.12 186 GLU A N 1
ATOM 1507 C CA . GLU A 1 186 ? -28.792 1.377 6.773 1.00 87.12 186 GLU A CA 1
ATOM 1508 C C . GLU A 1 186 ? -28.248 2.811 6.712 1.00 87.12 186 GLU A C 1
ATOM 1510 O O . GLU A 1 186 ? -27.115 3.049 7.129 1.00 87.12 186 GLU A O 1
ATOM 1515 N N . THR A 1 187 ? -29.032 3.781 6.227 1.00 90.75 187 THR A N 1
ATOM 1516 C CA . THR A 1 187 ? -28.572 5.175 6.114 1.00 90.75 187 THR A CA 1
ATOM 1517 C C . THR A 1 187 ? -28.787 5.984 7.386 1.00 90.75 187 THR A C 1
ATOM 1519 O O . THR A 1 187 ? -28.141 7.015 7.567 1.00 90.75 187 THR A O 1
ATOM 1522 N N . ASN A 1 188 ? -29.684 5.533 8.268 1.00 93.56 188 ASN A N 1
ATOM 1523 C CA . ASN A 1 188 ? -30.142 6.301 9.428 1.00 93.56 188 ASN A CA 1
ATOM 1524 C C . ASN A 1 188 ? -29.689 5.699 10.761 1.00 93.56 188 ASN A C 1
ATOM 1526 O O . ASN A 1 188 ? -30.200 6.078 11.815 1.00 93.56 188 ASN A O 1
ATOM 1530 N N . VAL A 1 189 ? -28.734 4.771 10.730 1.00 94.50 189 VAL A N 1
ATOM 1531 C CA . VAL A 1 189 ? -28.219 4.079 11.908 1.00 94.50 189 VAL A CA 1
ATOM 1532 C C . VAL A 1 189 ? -26.701 4.190 11.977 1.00 94.50 189 VAL A C 1
ATOM 1534 O O . VAL A 1 189 ? -26.002 4.099 10.972 1.00 94.50 189 VAL A O 1
ATOM 1537 N N . ILE A 1 190 ? -26.178 4.370 13.185 1.00 93.50 190 ILE A N 1
ATOM 1538 C CA . ILE A 1 190 ? -24.748 4.299 13.475 1.00 93.50 190 ILE A CA 1
ATOM 1539 C C . ILE A 1 190 ? -24.482 3.219 14.516 1.00 93.50 190 ILE A C 1
ATOM 1541 O O . ILE A 1 190 ? -25.226 3.060 15.486 1.00 93.50 190 ILE A O 1
ATOM 1545 N N . CYS A 1 191 ? -23.386 2.489 14.335 1.00 93.44 191 CYS A N 1
ATOM 1546 C CA . CYS A 1 191 ? -22.899 1.573 15.353 1.00 93.44 191 CYS A CA 1
ATOM 1547 C C . CYS A 1 191 ? -22.110 2.361 16.402 1.00 93.44 191 CYS A C 1
ATOM 1549 O O . CYS A 1 191 ? -21.064 2.943 16.116 1.00 93.44 191 CYS A O 1
ATOM 1551 N N . SER A 1 192 ? -22.645 2.399 17.616 1.00 92.56 192 SER A N 1
ATOM 1552 C CA . SER A 1 192 ? -22.084 3.106 18.760 1.00 92.56 192 SER A CA 1
ATOM 1553 C C . SER A 1 192 ? -21.459 2.131 19.752 1.00 92.56 192 SER A C 1
ATOM 1555 O O . SER A 1 192 ? -21.980 1.043 20.008 1.00 92.56 192 SER A O 1
ATOM 1557 N N . LYS A 1 193 ? -20.348 2.561 20.350 1.00 92.75 193 LYS A N 1
ATOM 1558 C CA . LYS A 1 193 ? -19.639 1.836 21.405 1.00 92.75 193 LYS A CA 1
ATOM 1559 C C . LYS A 1 193 ? -20.527 1.588 22.635 1.00 92.75 193 LYS A C 1
ATOM 1561 O O . LYS A 1 193 ? -21.241 2.484 23.089 1.00 92.75 193 LYS A O 1
ATOM 1566 N N . GLY A 1 194 ? -20.445 0.372 23.178 1.00 86.94 194 GLY A N 1
ATOM 1567 C CA . GLY A 1 194 ? -21.052 -0.022 24.453 1.00 86.94 194 GLY A CA 1
ATOM 1568 C C . GLY A 1 194 ? -20.376 0.589 25.690 1.00 86.94 194 GLY A C 1
ATOM 1569 O O . GLY A 1 194 ? -19.438 1.374 25.596 1.00 86.94 194 GLY A O 1
ATOM 1570 N N . GLN A 1 195 ? -20.841 0.227 26.890 1.00 83.31 195 GLN A N 1
ATOM 1571 C CA . GLN A 1 195 ? -20.230 0.722 28.139 1.00 83.31 195 GLN A CA 1
ATOM 1572 C C . GLN A 1 195 ? -18.853 0.102 28.409 1.00 83.31 195 GLN A C 1
ATOM 1574 O O . GLN A 1 195 ? -17.968 0.763 28.950 1.00 83.31 195 GLN A O 1
ATOM 1579 N N . ASN A 1 196 ? -18.669 -1.155 28.009 1.00 82.19 196 ASN A N 1
ATOM 1580 C CA . ASN A 1 196 ? -17.427 -1.891 28.192 1.00 82.19 196 ASN A CA 1
ATOM 1581 C C . ASN A 1 196 ? -16.519 -1.739 26.966 1.00 82.19 196 ASN A C 1
ATOM 1583 O O . ASN A 1 196 ? -16.986 -1.572 25.840 1.00 82.19 196 ASN A O 1
ATOM 1587 N N . ASN A 1 197 ? -15.206 -1.876 27.162 1.00 82.31 197 ASN A N 1
ATOM 1588 C CA . ASN A 1 197 ? -14.235 -1.969 26.066 1.00 82.31 197 ASN A CA 1
ATOM 1589 C C . ASN A 1 197 ? -14.239 -3.375 25.427 1.00 82.31 197 ASN A C 1
ATOM 1591 O O . ASN A 1 197 ? -13.205 -4.027 25.313 1.00 82.31 197 ASN A O 1
ATOM 1595 N N . ILE A 1 198 ? -15.420 -3.869 25.053 1.00 86.56 198 ILE A N 1
ATOM 1596 C CA . ILE A 1 198 ? -15.612 -5.173 24.417 1.00 86.56 198 ILE A CA 1
ATOM 1597 C C . ILE A 1 198 ? -16.225 -4.925 23.044 1.00 86.56 198 ILE A C 1
ATOM 1599 O O . ILE A 1 198 ? -17.332 -4.403 22.941 1.00 86.56 198 ILE A O 1
ATOM 1603 N N . ASN A 1 199 ? -15.511 -5.304 21.985 1.00 90.50 199 ASN A N 1
ATOM 1604 C CA . ASN A 1 199 ? -15.965 -5.065 20.621 1.00 90.50 199 ASN A CA 1
ATOM 1605 C C . ASN A 1 199 ? -16.708 -6.273 20.045 1.00 90.50 199 ASN A C 1
ATOM 1607 O O . ASN A 1 199 ? -16.128 -7.118 19.369 1.00 90.50 199 ASN A O 1
ATOM 1611 N N . ASN A 1 200 ? -18.002 -6.381 20.336 1.00 90.94 200 ASN A N 1
ATOM 1612 C CA . ASN A 1 200 ? -18.868 -7.377 19.713 1.00 90.94 200 ASN A CA 1
ATOM 1613 C C . ASN A 1 200 ? -20.291 -6.830 19.530 1.00 90.94 200 ASN A C 1
ATOM 1615 O O . ASN A 1 200 ? -20.687 -5.856 20.173 1.00 90.94 200 ASN A O 1
ATOM 1619 N N . TYR A 1 201 ? -21.076 -7.504 18.688 1.00 90.31 201 TYR A N 1
ATOM 1620 C CA . TYR A 1 201 ? -22.431 -7.076 18.335 1.00 90.31 201 TYR A CA 1
ATOM 1621 C C . TYR A 1 201 ? -23.446 -7.117 19.491 1.00 90.31 201 TYR A C 1
ATOM 1623 O O . TYR A 1 201 ? -24.538 -6.582 19.338 1.00 90.31 201 TYR A O 1
ATOM 1631 N N . LYS A 1 202 ? -23.127 -7.767 20.620 1.00 89.00 202 LYS A N 1
ATOM 1632 C CA . LYS A 1 202 ? -24.004 -7.852 21.802 1.00 89.00 202 LYS A CA 1
ATOM 1633 C C . LYS A 1 202 ? -23.794 -6.684 22.765 1.00 89.00 202 LYS A C 1
ATOM 1635 O O . LYS A 1 202 ? -24.740 -6.256 23.415 1.00 89.00 202 LYS A O 1
ATOM 1640 N N . GLU A 1 203 ? -22.559 -6.204 22.874 1.00 90.62 203 GLU A N 1
ATOM 1641 C CA . GLU A 1 203 ? -22.174 -5.136 23.805 1.00 90.62 203 GLU A CA 1
ATOM 1642 C C . GLU A 1 203 ? -22.346 -3.742 23.186 1.00 90.62 203 GLU A C 1
ATOM 1644 O O . GLU A 1 203 ? -22.699 -2.781 23.877 1.00 90.62 203 GLU A O 1
ATOM 1649 N N . ASN A 1 204 ? -22.115 -3.629 21.878 1.00 93.12 204 ASN A N 1
ATOM 1650 C CA . ASN A 1 204 ? -22.294 -2.390 21.128 1.00 93.12 204 ASN A CA 1
ATOM 1651 C C . ASN A 1 204 ? -23.744 -2.199 20.683 1.00 93.12 204 ASN A C 1
ATOM 1653 O O . ASN A 1 204 ? -24.542 -3.135 20.668 1.00 93.12 204 ASN A O 1
ATOM 1657 N N . LYS A 1 205 ? -24.100 -0.962 20.326 1.00 92.62 205 LYS A N 1
ATOM 1658 C CA . LYS A 1 205 ? -25.495 -0.580 20.082 1.00 92.62 205 LYS A CA 1
ATOM 1659 C C . LYS A 1 205 ? -25.667 0.133 18.754 1.00 92.62 205 LYS A C 1
ATOM 1661 O O . LYS A 1 205 ? -24.936 1.066 18.441 1.00 92.62 205 LYS A O 1
ATOM 1666 N N . CYS A 1 206 ? -26.701 -0.256 18.024 1.00 93.19 206 CYS A N 1
ATOM 1667 C CA . CYS A 1 206 ? -27.211 0.497 16.889 1.00 93.19 206 CYS A CA 1
ATOM 1668 C C . CYS A 1 206 ? -28.033 1.677 17.413 1.00 93.19 206 CYS A C 1
ATOM 1670 O O . CYS A 1 206 ? -28.962 1.488 18.198 1.00 93.19 206 CYS A O 1
ATOM 1672 N N . VAL A 1 207 ? -27.668 2.892 17.017 1.00 93.69 207 VAL A N 1
ATOM 1673 C CA . VAL A 1 207 ? -28.335 4.125 17.448 1.00 93.69 207 VAL A CA 1
ATOM 1674 C C . VAL A 1 207 ? -28.765 4.890 16.210 1.00 93.69 207 VAL A C 1
ATOM 1676 O O . VAL A 1 207 ? -27.978 5.039 15.276 1.00 93.69 207 VAL A O 1
ATOM 1679 N N . CYS A 1 208 ? -30.009 5.365 16.191 1.00 94.19 208 CYS A N 1
ATOM 1680 C CA . CYS A 1 208 ? -30.485 6.200 15.098 1.00 94.19 208 CYS A CA 1
ATOM 1681 C C . CYS A 1 208 ? -29.694 7.506 15.041 1.00 94.19 208 CYS A C 1
ATOM 1683 O O . CYS A 1 208 ? -29.361 8.090 16.075 1.00 94.19 208 CYS A O 1
ATOM 1685 N N . ILE A 1 209 ? -29.404 7.979 13.833 1.00 93.19 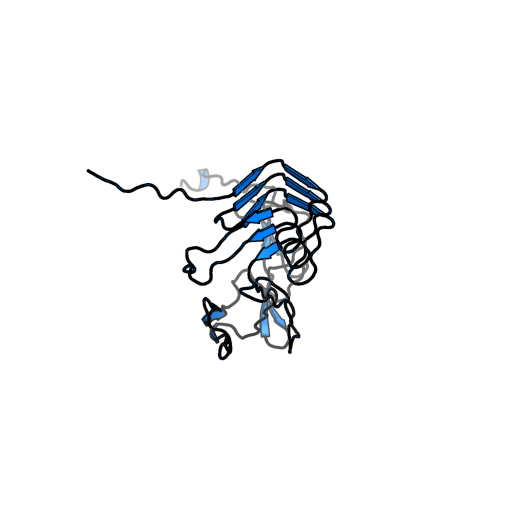209 ILE A N 1
ATOM 1686 C CA . ILE A 1 209 ? -28.823 9.309 13.658 1.00 93.19 209 ILE A CA 1
ATOM 1687 C C . ILE A 1 209 ? -29.817 10.386 14.110 1.00 93.19 209 ILE A C 1
ATOM 1689 O O . ILE A 1 209 ? -31.031 10.172 14.156 1.00 93.19 209 ILE A O 1
ATOM 1693 N N . ASN A 1 210 ? -29.300 11.576 14.415 1.00 91.12 210 ASN A N 1
ATOM 1694 C CA . ASN A 1 210 ? -30.130 12.708 14.818 1.00 91.12 210 ASN A CA 1
ATOM 1695 C C . ASN A 1 210 ? -31.226 12.992 13.779 1.00 91.12 210 ASN A C 1
ATOM 1697 O O . ASN A 1 210 ? -30.944 13.115 12.589 1.00 91.12 210 ASN A O 1
ATOM 1701 N N . GLY A 1 211 ? -32.464 13.128 14.255 1.00 89.19 211 GLY A N 1
ATOM 1702 C CA . GLY A 1 211 ? -33.646 13.328 13.413 1.00 89.19 211 GLY A CA 1
ATOM 1703 C C . GLY A 1 211 ? -34.455 12.058 13.148 1.00 89.19 211 GLY A C 1
ATOM 1704 O O . GLY A 1 211 ? -35.557 12.177 12.622 1.00 89.19 211 GLY A O 1
ATOM 1705 N N . TYR A 1 212 ? -33.972 10.882 13.565 1.00 92.81 212 TYR A N 1
ATOM 1706 C CA . TYR A 1 212 ? -34.689 9.612 13.430 1.00 92.81 212 TYR A CA 1
ATOM 1707 C C . TYR A 1 212 ? -34.855 8.894 14.774 1.00 92.81 212 TYR A C 1
ATOM 1709 O O . TYR A 1 212 ? -34.003 8.994 15.659 1.00 92.81 212 TYR A O 1
ATOM 1717 N N . ASN A 1 213 ? -35.955 8.161 14.932 1.00 91.12 213 ASN A N 1
ATOM 1718 C CA . ASN A 1 213 ? -36.244 7.299 16.075 1.00 91.12 213 ASN A CA 1
ATOM 1719 C C . ASN A 1 213 ? -36.998 6.022 15.640 1.00 91.12 213 ASN A C 1
ATOM 1721 O O . ASN A 1 213 ? -37.045 5.674 14.458 1.00 91.12 213 ASN A O 1
ATOM 1725 N N . GLY A 1 214 ? -37.515 5.278 16.620 1.00 85.94 214 GLY A N 1
ATOM 1726 C CA . GLY A 1 214 ? -38.212 4.010 16.401 1.00 85.94 214 GLY A CA 1
ATOM 1727 C C . GLY A 1 214 ? -37.282 2.793 16.377 1.00 85.94 214 GLY A C 1
ATOM 1728 O O . GLY A 1 214 ? -36.057 2.910 16.349 1.00 85.94 214 GLY A O 1
ATOM 1729 N N . GLU A 1 215 ? -37.874 1.597 16.390 1.00 86.75 215 GLU A N 1
ATOM 1730 C CA . GLU A 1 215 ? -37.140 0.319 16.467 1.00 86.75 215 GLU A CA 1
ATOM 1731 C C . GLU A 1 215 ? -36.320 0.003 15.205 1.00 86.75 215 GLU A C 1
ATOM 1733 O O . GLU A 1 215 ? -35.440 -0.852 15.240 1.00 86.75 215 GLU A O 1
ATOM 1738 N N . THR A 1 216 ? -36.589 0.708 14.101 1.00 91.44 216 THR A N 1
ATOM 1739 C CA . THR A 1 216 ? -35.936 0.512 12.796 1.00 91.44 216 THR A CA 1
ATOM 1740 C C . THR A 1 216 ? -35.267 1.781 12.247 1.00 91.44 216 THR A C 1
ATOM 1742 O O . THR A 1 216 ? -34.740 1.755 11.138 1.00 91.44 216 THR A O 1
ATOM 1745 N N . CYS A 1 217 ? -35.251 2.892 12.996 1.00 92.25 217 CYS A N 1
ATOM 1746 C CA . CYS A 1 217 ? -34.748 4.204 12.543 1.00 92.25 217 CYS A CA 1
ATOM 1747 C C . CYS A 1 217 ? -35.406 4.743 11.254 1.00 92.25 217 CYS A C 1
ATOM 1749 O O . CYS A 1 217 ? -34.771 5.452 10.469 1.00 92.25 217 CYS A O 1
ATOM 1751 N N . ASN A 1 218 ? -36.675 4.399 11.023 1.00 92.69 218 ASN A N 1
ATOM 1752 C CA . ASN A 1 218 ? -37.466 4.911 9.899 1.00 92.69 218 ASN A CA 1
ATOM 1753 C C . ASN A 1 218 ? -38.349 6.103 10.283 1.00 92.69 218 ASN A C 1
ATOM 1755 O O . ASN A 1 218 ? -38.763 6.863 9.408 1.00 92.69 218 ASN A O 1
ATOM 1759 N N . ASP A 1 219 ? -38.618 6.285 11.572 1.00 91.69 219 ASP A N 1
ATOM 1760 C CA . ASP A 1 219 ? -39.519 7.324 12.044 1.00 91.69 219 ASP A CA 1
ATOM 1761 C C . ASP A 1 219 ? -38.749 8.642 12.149 1.00 91.69 219 ASP A C 1
ATOM 1763 O O . ASP A 1 219 ? -37.745 8.736 12.855 1.00 91.69 219 ASP A O 1
ATOM 1767 N N . MET A 1 220 ? -39.185 9.670 11.421 1.00 89.50 220 MET A N 1
ATOM 1768 C CA . MET A 1 220 ? -38.606 11.007 11.555 1.00 89.50 220 MET A CA 1
ATOM 1769 C C . MET A 1 220 ? -39.145 11.692 12.807 1.00 89.50 220 MET A C 1
ATOM 1771 O O . MET A 1 220 ? -40.353 11.732 13.050 1.00 89.50 220 MET A O 1
ATOM 1775 N N . ILE A 1 221 ? -38.247 12.303 13.575 1.00 87.56 221 ILE A N 1
ATOM 1776 C CA . ILE A 1 221 ? -38.614 13.113 14.733 1.00 87.56 221 ILE A CA 1
ATOM 1777 C C . ILE A 1 221 ? -39.195 14.436 14.224 1.00 87.56 221 ILE A C 1
ATOM 1779 O O . ILE A 1 221 ? -38.471 15.309 13.745 1.00 87.56 221 ILE A O 1
ATOM 1783 N N . ILE A 1 222 ? -40.514 14.592 14.343 1.00 84.25 222 ILE A N 1
ATOM 1784 C CA . ILE A 1 222 ? -41.223 15.826 13.993 1.00 84.25 222 ILE A CA 1
ATOM 1785 C C . ILE A 1 222 ? -41.397 16.666 15.260 1.00 84.25 222 ILE A C 1
ATOM 1787 O O . ILE A 1 222 ? -42.049 16.243 16.213 1.00 84.25 222 ILE A O 1
ATOM 1791 N N . TYR A 1 223 ? -40.834 17.874 15.264 1.00 75.69 223 TYR A N 1
ATOM 1792 C CA . TYR A 1 223 ? -41.020 18.836 16.349 1.00 75.69 223 TYR A CA 1
ATOM 1793 C C . TYR A 1 223 ? -42.214 19.748 16.059 1.00 75.69 223 TYR A C 1
ATOM 1795 O O . TYR A 1 223 ? -42.225 20.467 15.058 1.00 75.69 223 TYR A O 1
ATOM 1803 N N . ASP A 1 224 ? -43.204 19.766 16.955 1.00 68.69 224 ASP A N 1
ATOM 1804 C CA . ASP A 1 224 ? -44.283 20.755 16.901 1.00 68.69 224 ASP A CA 1
ATOM 1805 C C . ASP A 1 224 ? -43.801 22.089 17.488 1.00 68.69 224 ASP A C 1
ATOM 1807 O O . ASP A 1 224 ? -43.779 22.311 18.702 1.00 68.69 224 ASP A O 1
ATOM 1811 N N . ILE A 1 225 ? -43.412 22.997 16.596 1.00 75.69 225 ILE A N 1
ATOM 1812 C CA . ILE A 1 225 ? -42.906 24.330 16.937 1.00 75.69 225 ILE A CA 1
ATOM 1813 C C . ILE A 1 225 ? -43.943 25.235 17.622 1.00 75.69 225 ILE A C 1
ATOM 1815 O O . ILE A 1 225 ? -43.564 26.255 18.194 1.00 75.69 225 ILE A O 1
ATOM 1819 N N . ARG A 1 226 ? -45.237 24.871 17.642 1.00 70.31 226 ARG A N 1
ATOM 1820 C CA . ARG A 1 226 ? -46.278 25.655 18.336 1.00 70.31 226 ARG A CA 1
ATOM 1821 C C . ARG A 1 226 ? -46.078 25.700 19.853 1.00 70.31 226 ARG A C 1
ATOM 1823 O O . ARG A 1 226 ? -46.550 26.632 20.495 1.00 70.31 226 ARG A O 1
ATOM 1830 N N . TYR A 1 227 ? -45.355 24.735 20.424 1.00 61.31 227 TYR A N 1
ATOM 1831 C CA . TYR A 1 227 ? -45.058 24.676 21.860 1.00 61.31 227 TYR A CA 1
ATOM 1832 C C . TYR A 1 227 ? -43.773 25.414 22.268 1.00 61.31 227 TYR A C 1
ATOM 1834 O O . TYR A 1 227 ? -43.539 25.593 23.460 1.00 61.31 227 TYR A O 1
ATOM 1842 N N . LEU A 1 228 ? -42.961 25.862 21.305 1.00 61.72 228 LEU A N 1
ATOM 1843 C CA . LEU A 1 228 ? -41.717 26.611 21.540 1.00 61.72 228 LEU A CA 1
ATOM 1844 C C . LEU A 1 228 ? -41.900 28.135 21.415 1.00 61.72 228 LEU A C 1
ATOM 1846 O O . LEU A 1 228 ? -40.961 28.883 21.665 1.00 61.72 228 LEU A O 1
ATOM 1850 N N . LEU A 1 229 ? -43.095 28.591 21.025 1.00 57.47 229 LEU A N 1
ATOM 1851 C CA . LEU A 1 229 ? -43.439 30.000 20.791 1.00 57.47 229 LEU A CA 1
ATOM 1852 C C . LEU A 1 229 ? -44.343 30.592 21.894 1.00 57.47 229 LEU A C 1
ATOM 1854 O O . LEU A 1 229 ? -45.200 31.425 21.600 1.00 57.47 229 LEU A O 1
ATOM 1858 N N . LYS A 1 230 ? -44.181 30.159 23.150 1.00 53.75 230 LYS A N 1
ATOM 1859 C CA . LYS A 1 230 ? -44.788 30.827 24.314 1.00 53.75 230 LYS A CA 1
ATOM 1860 C C . LYS A 1 230 ? -43.793 31.739 25.012 1.00 53.75 230 LYS A C 1
ATOM 1862 O O . LYS A 1 230 ? -42.642 31.293 25.199 1.00 53.75 230 LYS A O 1
#

pLDDT: mean 75.01, std 17.2, range [34.75, 97.12]

Radius of gyration: 28.08 Å; chains: 1; bounding box: 75×54×60 Å

InterPro domains:
  IPR000742 EGF-like domain [PS01186] (206-217)
  IPR003368 Polymorphic outer membrane protein repeat [TIGR01376] (17-34)